Protein AF-A0AAF0M8X4-F1 (afdb_monomer)

Mean predicted aligned error: 7.59 Å

Secondary structure (DSSP, 8-state):
--HHHHHHHHHHTT----SHHHHHHHHHHHHHHHHHHHHHHHH----SSTTTHHHHHHHHHHHHHHHHHHHHHHHHHHHHHHHHHHHHHS-SSPPSEEEEB-SS-SSGGGSPPSSPP-EEEE-SSEEEEE-TT-SS-SEEEEGGGEEEEEEEEEEETTEEEEEEEEEEETTEEEEE-BBSSTT--SBPPHHHHHHHHHHHHHH--

Foldseek 3Di:
DDPLVVLQVCQQVQPDDDLVVVLVVLVVQLVVLVVQLVCCVVPPPQDPDPVSVCSNVVSVVSNVCSPVQSVQLQVQLLFLVLQVVLVVVVDPDRFRGKFFFFQDDPDPVQHHDPVRFGIWTQAAQGIFTTGSPDSGGPDGQGLVQFPDKDFDWDDDPNDIFGQFIWTQGPVGIHTTFTASHRSHPHTDGRVSRVVVSVVRVVRHD

Solvent-accessible surface area (backbone atoms only — not comparable to full-atom values): 11092 Å² total; per-residue (Å²): 131,68,62,67,60,59,51,52,46,38,29,34,71,62,54,65,67,80,60,62,71,57,47,52,53,29,52,54,52,28,52,52,26,50,50,50,54,52,49,40,74,76,72,51,83,75,60,95,53,86,75,46,57,59,69,58,49,51,36,51,51,48,34,52,48,35,54,51,51,50,54,49,25,51,55,41,29,56,39,39,54,39,16,50,47,23,56,60,72,71,40,95,69,80,55,63,30,41,46,28,32,50,35,65,45,101,44,80,92,38,36,50,62,86,68,51,31,40,32,32,37,32,42,90,66,26,39,35,24,19,12,58,88,40,66,56,68,74,38,78,46,45,53,90,44,48,80,43,82,47,68,31,68,45,79,54,96,90,40,82,40,52,63,30,38,29,34,40,32,84,92,47,78,46,60,43,31,44,28,66,41,48,34,46,80,48,64,39,54,49,78,56,46,54,52,50,51,53,52,55,60,70,52,51,129

Nearest PDB structures (foldseek):
  2ic6-assembly1_A  TM=6.561E-01  e=9.046E+00  Orthohantavirus sinnombreense
  8q0e-assembly1_B  TM=2.303E-01  e=1.143E+00  Trypanosoma brucei brucei

Radius of gyration: 20.61 Å; Cα contacts (8 Å, |Δi|>4): 336; chains: 1; bounding box: 49×39×56 Å

Sequence (205 aa):
MDDSGAWVRRLRDGIVPPLWPFVLGSVGLLAVAVGVLVFEAAYVQVPSSGRGAGIVLLPLLGAVCCVIVPIGAWRDSRRDRRALANARAARDERPSFHLPVSARGISAPQDLSDPRTALFTVDRRGLFGWSPRSTDPVVTIPWDRIERIDLATKDDRGRRTAYGIWLTTTDGPVVLQPRSALGRPFEVGPAKLDVLRSVLRSSRP

pLDDT: mean 84.78, std 10.25, range [42.56, 95.44]

Structure (mmCIF, N/CA/C/O backbone):
data_AF-A0AAF0M8X4-F1
#
_entry.id   AF-A0AAF0M8X4-F1
#
loop_
_atom_site.group_PDB
_atom_site.id
_atom_site.type_symbol
_atom_site.label_atom_id
_atom_site.label_alt_id
_atom_site.label_comp_id
_atom_site.label_asym_id
_atom_site.label_entity_id
_atom_site.label_seq_id
_atom_site.pdbx_PDB_ins_code
_atom_site.Cartn_x
_atom_site.Cartn_y
_atom_site.Cartn_z
_atom_site.occupancy
_atom_site.B_iso_or_equiv
_atom_site.auth_seq_id
_atom_site.auth_comp_id
_atom_site.auth_asym_id
_atom_site.auth_atom_id
_atom_site.pdbx_PDB_model_num
ATOM 1 N N . MET A 1 1 ? -17.414 -5.026 -16.624 1.00 42.56 1 MET A N 1
ATOM 2 C CA . MET A 1 1 ? -17.066 -5.985 -15.552 1.00 42.56 1 MET A CA 1
ATOM 3 C C . MET A 1 1 ? -16.127 -5.249 -14.601 1.00 42.56 1 MET A C 1
ATOM 5 O O . MET A 1 1 ? -15.019 -4.935 -15.012 1.00 42.56 1 MET A O 1
ATOM 9 N N . ASP A 1 2 ? -16.605 -4.838 -13.422 1.00 58.31 2 ASP A N 1
ATOM 10 C CA . ASP A 1 2 ? -15.948 -3.824 -12.574 1.00 58.31 2 ASP A CA 1
ATOM 11 C C . ASP A 1 2 ? -14.581 -4.271 -12.028 1.00 58.31 2 ASP A C 1
ATOM 13 O O . ASP A 1 2 ? -14.496 -4.974 -11.016 1.00 58.31 2 ASP A O 1
ATOM 17 N N . ASP A 1 3 ? -13.499 -3.810 -12.666 1.00 71.81 3 ASP A N 1
ATOM 18 C CA . ASP A 1 3 ? -12.109 -4.011 -12.217 1.00 71.81 3 ASP A CA 1
ATOM 19 C C . ASP A 1 3 ? -11.920 -3.581 -10.749 1.00 71.81 3 ASP A C 1
ATOM 21 O O . ASP A 1 3 ? -11.274 -4.268 -9.952 1.00 71.81 3 ASP A O 1
ATOM 25 N N . SER A 1 4 ? -12.597 -2.503 -10.343 1.00 76.31 4 SER A N 1
ATOM 26 C CA . SER A 1 4 ? -12.621 -2.022 -8.959 1.00 76.31 4 SER A CA 1
ATOM 27 C C . SER A 1 4 ? -13.145 -3.072 -7.974 1.00 76.31 4 SER A C 1
ATOM 29 O O . SER A 1 4 ? -12.559 -3.250 -6.908 1.00 76.31 4 SER A O 1
ATOM 31 N N . GLY A 1 5 ? -14.189 -3.829 -8.324 1.00 84.19 5 GLY A N 1
ATOM 32 C CA . GLY A 1 5 ? -14.767 -4.853 -7.4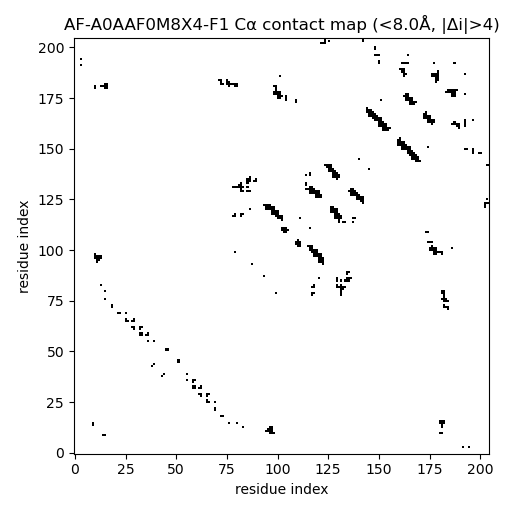47 1.00 84.19 5 GLY A CA 1
ATOM 33 C C . GLY A 1 5 ? -13.880 -6.094 -7.295 1.00 84.19 5 GLY A C 1
ATOM 34 O O . GLY A 1 5 ? -13.798 -6.687 -6.217 1.00 84.19 5 GLY A O 1
ATOM 35 N N . ALA A 1 6 ? -13.182 -6.502 -8.358 1.00 86.69 6 ALA A N 1
ATOM 36 C CA . ALA A 1 6 ? -12.186 -7.577 -8.283 1.00 86.69 6 ALA A CA 1
ATOM 37 C C . ALA A 1 6 ? -10.946 -7.146 -7.481 1.00 86.69 6 ALA A C 1
ATOM 39 O O . ALA A 1 6 ? -10.389 -7.917 -6.699 1.00 86.69 6 ALA A O 1
ATOM 40 N N . TRP A 1 7 ? -10.522 -5.894 -7.641 1.00 88.94 7 TRP A N 1
ATOM 41 C CA . TRP A 1 7 ? -9.426 -5.313 -6.879 1.00 88.94 7 TRP A CA 1
ATOM 42 C C . TRP A 1 7 ? -9.727 -5.209 -5.375 1.00 88.94 7 TRP A C 1
ATOM 44 O O . TRP A 1 7 ? -8.934 -5.705 -4.576 1.00 88.94 7 TRP A O 1
ATOM 54 N N . VAL A 1 8 ? -10.883 -4.659 -4.989 1.00 90.44 8 VAL A N 1
ATOM 55 C CA . VAL A 1 8 ? -11.304 -4.558 -3.578 1.00 90.44 8 VAL A CA 1
ATOM 56 C C . VAL A 1 8 ? -11.420 -5.939 -2.932 1.00 90.44 8 VAL A C 1
ATOM 58 O O . VAL A 1 8 ? -10.971 -6.110 -1.802 1.00 90.44 8 VAL A O 1
ATOM 61 N N . ARG A 1 9 ? -11.953 -6.944 -3.643 1.00 90.75 9 ARG A N 1
ATOM 62 C CA . ARG A 1 9 ? -12.005 -8.330 -3.139 1.00 90.75 9 ARG A CA 1
ATOM 63 C C . ARG A 1 9 ? -10.625 -8.884 -2.804 1.00 90.75 9 ARG A C 1
ATOM 65 O O . ARG A 1 9 ? -1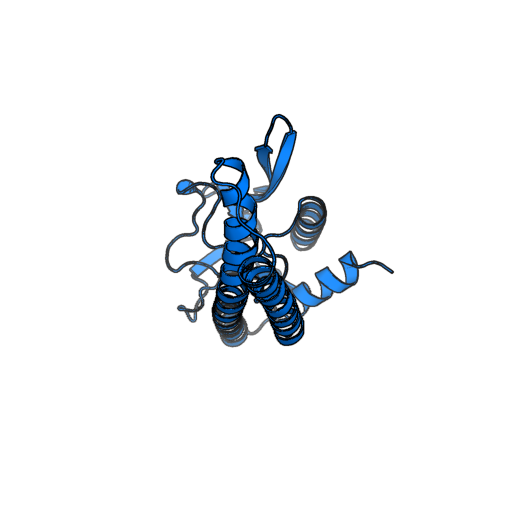0.439 -9.389 -1.710 1.00 90.75 9 ARG A O 1
ATOM 72 N N . ARG A 1 10 ? -9.625 -8.687 -3.668 1.00 90.75 10 ARG A N 1
ATOM 73 C CA . ARG A 1 10 ? -8.248 -9.128 -3.370 1.00 90.75 10 ARG A CA 1
ATOM 74 C C . ARG A 1 10 ? -7.681 -8.504 -2.094 1.00 90.75 10 ARG A C 1
ATOM 76 O O . ARG A 1 10 ? -6.937 -9.172 -1.380 1.00 90.75 10 ARG A O 1
ATOM 83 N N . LEU A 1 11 ? -8.019 -7.243 -1.815 1.00 91.94 11 LEU A N 1
ATOM 84 C CA . LEU A 1 11 ? -7.624 -6.564 -0.578 1.00 91.94 11 LEU A CA 1
ATOM 85 C C . LEU A 1 11 ? -8.422 -7.064 0.636 1.00 91.94 11 LEU A C 1
ATOM 87 O O . LEU A 1 11 ? -7.845 -7.241 1.704 1.00 91.94 11 LEU A O 1
ATOM 91 N N . ARG A 1 12 ? -9.715 -7.368 0.481 1.00 91.31 12 ARG A N 1
ATOM 92 C CA . ARG A 1 12 ? -10.506 -8.050 1.523 1.00 91.31 12 ARG A CA 1
ATOM 93 C C . ARG A 1 12 ? -9.886 -9.394 1.890 1.00 91.31 12 ARG A C 1
ATOM 95 O O 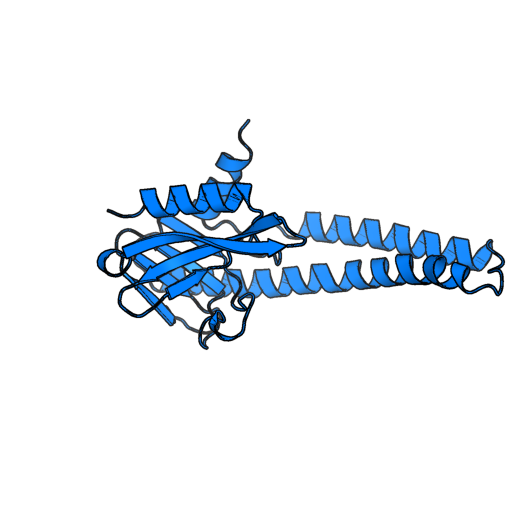. ARG A 1 12 ? -9.563 -9.622 3.049 1.00 91.31 12 ARG A O 1
ATOM 102 N N . ASP A 1 13 ? -9.586 -10.206 0.885 1.00 90.38 13 ASP A N 1
ATOM 103 C CA . ASP A 1 13 ? -9.077 -11.569 1.052 1.00 90.38 13 ASP A CA 1
ATOM 104 C C . ASP A 1 13 ? -7.586 -11.621 1.453 1.00 90.38 13 ASP A C 1
ATOM 106 O O . ASP A 1 13 ? -7.051 -12.683 1.779 1.00 90.38 13 ASP A O 1
ATOM 110 N N . GLY A 1 14 ? -6.880 -10.484 1.421 1.00 88.31 14 GLY A N 1
ATOM 111 C CA . GLY A 1 14 ? -5.455 -10.410 1.753 1.00 88.31 14 GLY A CA 1
ATOM 112 C C . GLY A 1 14 ? -4.576 -11.207 0.782 1.00 88.31 14 GLY A C 1
ATOM 113 O O . GLY A 1 14 ? -3.591 -11.829 1.187 1.00 88.31 14 GLY A O 1
ATOM 114 N N . ILE A 1 15 ? -4.941 -11.235 -0.503 1.00 89.25 15 ILE A N 1
ATOM 115 C CA . ILE A 1 15 ? -4.225 -12.004 -1.527 1.00 89.25 15 ILE A CA 1
ATOM 116 C C . ILE A 1 15 ? -3.022 -11.201 -2.026 1.00 89.25 15 ILE A C 1
ATOM 118 O O . ILE A 1 15 ? -3.159 -10.078 -2.513 1.00 89.25 15 ILE A O 1
ATOM 122 N N . VAL A 1 16 ? -1.836 -11.812 -1.971 1.00 88.12 16 VAL A N 1
ATOM 123 C CA . VAL A 1 16 ? -0.615 -11.278 -2.592 1.00 88.12 16 VAL A CA 1
ATOM 124 C C . VAL A 1 16 ? -0.566 -11.754 -4.048 1.00 88.12 16 VAL A C 1
ATOM 126 O O . VAL A 1 16 ? -0.387 -12.954 -4.270 1.00 88.12 16 VAL A O 1
ATOM 129 N N . PRO A 1 17 ? -0.710 -10.872 -5.056 1.00 84.81 17 PRO A N 1
ATOM 130 C CA . PRO A 1 17 ? -0.662 -11.283 -6.453 1.00 84.81 17 PRO A CA 1
ATOM 131 C C . PRO A 1 17 ? 0.698 -11.900 -6.810 1.00 84.81 17 PRO A C 1
ATOM 133 O O . PRO A 1 17 ? 1.726 -11.489 -6.258 1.00 84.81 17 PRO A O 1
ATOM 136 N N . PRO A 1 18 ? 0.744 -12.840 -7.767 1.00 84.94 18 PRO A N 1
ATOM 137 C CA . PRO A 1 18 ? 2.009 -13.380 -8.237 1.00 84.94 18 PRO A CA 1
ATOM 138 C C . PRO A 1 18 ? 2.877 -12.276 -8.860 1.00 84.94 18 PRO A C 1
ATOM 140 O O . PRO A 1 18 ? 2.398 -11.413 -9.603 1.00 84.94 18 PRO A O 1
ATOM 143 N N . LEU A 1 19 ? 4.177 -12.314 -8.559 1.00 82.38 19 LEU A N 1
ATOM 144 C CA . LEU A 1 19 ? 5.154 -11.370 -9.108 1.00 82.38 19 LEU A CA 1
ATOM 145 C C . LEU A 1 19 ? 5.628 -11.758 -10.513 1.00 82.38 19 LEU A C 1
ATOM 147 O O . LEU A 1 19 ? 6.058 -10.880 -11.253 1.00 82.38 19 LEU A O 1
ATOM 151 N N . TRP A 1 20 ? 5.527 -13.033 -10.902 1.00 80.25 20 TRP A N 1
ATOM 152 C CA . TRP A 1 20 ? 6.097 -13.534 -12.157 1.00 80.25 20 TRP A CA 1
ATOM 153 C C . TRP A 1 20 ? 5.623 -12.791 -13.422 1.00 80.25 20 TRP A C 1
ATOM 155 O O . TRP A 1 20 ? 6.493 -12.494 -14.236 1.00 80.25 20 TRP A O 1
ATOM 165 N N . PRO A 1 21 ? 4.344 -12.376 -13.596 1.00 84.06 21 PRO A N 1
ATOM 166 C CA . PRO A 1 21 ? 3.945 -11.668 -14.817 1.00 84.06 21 PRO A CA 1
ATOM 167 C C . PRO A 1 21 ? 4.630 -10.303 -14.922 1.00 84.06 21 PRO A C 1
ATOM 169 O O . PRO A 1 21 ? 4.983 -9.845 -16.002 1.00 84.06 21 PRO A O 1
ATOM 172 N N . PHE A 1 22 ? 4.853 -9.665 -13.770 1.00 81.06 22 PHE A N 1
ATOM 173 C CA . PHE A 1 22 ? 5.554 -8.392 -13.688 1.00 81.06 22 PHE A CA 1
ATOM 174 C C . PHE A 1 22 ? 7.041 -8.556 -14.005 1.00 81.06 22 PHE A C 1
ATOM 176 O O . PHE A 1 22 ? 7.582 -7.786 -14.787 1.00 81.06 22 PHE A O 1
ATOM 183 N N . VAL A 1 23 ? 7.675 -9.592 -13.448 1.00 83.19 23 VAL A N 1
ATOM 184 C CA . VAL A 1 23 ? 9.077 -9.920 -13.737 1.00 83.19 23 VAL A CA 1
ATOM 185 C C . VAL A 1 23 ? 9.266 -10.225 -15.224 1.00 83.19 23 VAL A C 1
ATOM 187 O O . VAL A 1 23 ? 10.175 -9.6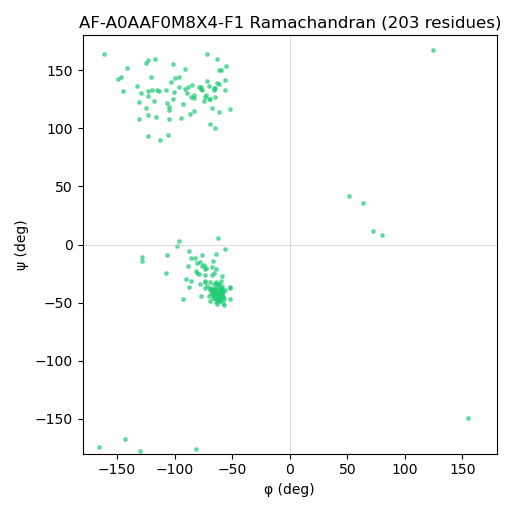71 -15.828 1.00 83.19 23 VAL A O 1
ATOM 190 N N . LEU A 1 24 ? 8.391 -11.032 -15.834 1.00 86.06 24 LEU A N 1
ATOM 191 C CA . LEU A 1 24 ? 8.459 -11.327 -17.269 1.00 86.06 24 LEU A CA 1
ATOM 192 C C . LEU A 1 24 ? 8.324 -10.069 -18.128 1.00 86.06 24 LEU A C 1
ATOM 194 O O . LEU A 1 24 ? 9.099 -9.891 -19.062 1.00 86.06 24 LEU A O 1
ATOM 198 N N . GLY A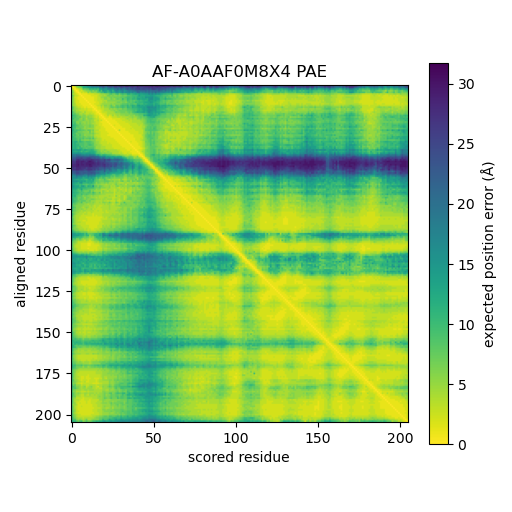 1 25 ? 7.385 -9.179 -17.792 1.00 84.88 25 GLY A N 1
ATOM 199 C CA . GLY A 1 25 ? 7.244 -7.895 -18.479 1.00 84.88 25 GLY A CA 1
ATOM 200 C C . GLY A 1 25 ? 8.516 -7.047 -18.391 1.00 84.88 25 GLY A C 1
ATOM 201 O O . GLY A 1 25 ? 8.964 -6.508 -19.399 1.00 84.88 25 GLY A O 1
ATOM 202 N N . SER A 1 26 ? 9.144 -6.979 -17.212 1.00 84.88 26 SER A N 1
ATOM 203 C CA . SER A 1 26 ? 10.418 -6.271 -17.031 1.00 84.88 26 SER A CA 1
ATOM 204 C C . SER A 1 26 ? 11.572 -6.914 -17.802 1.00 84.88 26 SER A C 1
ATOM 206 O O . SER A 1 26 ? 12.381 -6.192 -18.371 1.00 84.88 26 SER A O 1
ATOM 208 N N . VAL A 1 27 ? 11.640 -8.248 -17.871 1.00 86.69 27 VAL A N 1
ATOM 209 C CA . VAL A 1 27 ? 12.654 -8.965 -18.665 1.00 86.69 27 VAL A CA 1
ATOM 210 C C . VAL A 1 27 ? 12.467 -8.705 -20.160 1.00 86.69 27 VAL A C 1
ATOM 212 O O . VAL A 1 27 ? 13.440 -8.421 -20.853 1.00 86.69 27 VAL A O 1
ATOM 215 N N . GLY A 1 28 ? 11.228 -8.743 -20.658 1.00 87.88 28 GLY A N 1
ATOM 216 C CA . GLY A 1 28 ? 10.929 -8.420 -22.054 1.00 87.88 28 GLY A CA 1
ATOM 217 C C . GLY A 1 28 ? 11.308 -6.981 -22.406 1.00 87.88 28 GLY A C 1
ATOM 218 O O . GLY A 1 28 ? 11.972 -6.743 -23.412 1.00 87.88 28 GLY A O 1
ATOM 219 N N . LEU A 1 29 ? 10.958 -6.022 -21.543 1.00 87.75 29 LEU A N 1
ATOM 220 C CA . LEU A 1 29 ? 11.316 -4.616 -21.738 1.00 87.75 29 LEU A CA 1
ATOM 221 C C . LEU A 1 29 ? 12.835 -4.391 -21.680 1.00 87.75 29 LEU A C 1
ATOM 223 O O . LEU A 1 29 ? 13.368 -3.620 -22.475 1.00 87.75 29 LEU A O 1
ATOM 227 N N . LEU A 1 30 ? 13.539 -5.098 -20.792 1.00 88.12 30 LEU A N 1
ATOM 228 C CA . LEU A 1 30 ? 14.998 -5.078 -20.723 1.00 88.12 30 LEU A CA 1
ATOM 229 C C . LEU A 1 30 ? 15.626 -5.582 -22.026 1.00 88.12 30 LEU A C 1
ATOM 231 O O . LEU A 1 30 ? 16.541 -4.943 -22.538 1.00 88.12 30 LEU A O 1
ATOM 235 N N . ALA A 1 31 ? 15.126 -6.690 -22.580 1.00 87.88 31 ALA A N 1
ATOM 236 C CA . ALA A 1 31 ? 15.622 -7.233 -23.843 1.00 87.88 31 ALA A CA 1
ATOM 237 C C . ALA A 1 31 ? 15.455 -6.230 -24.997 1.00 87.88 31 ALA A C 1
ATOM 239 O O . ALA A 1 31 ? 16.383 -6.045 -25.781 1.00 87.88 31 ALA A O 1
ATOM 240 N N . VAL A 1 32 ? 14.316 -5.529 -25.056 1.00 86.81 32 VAL A N 1
ATOM 241 C CA . VAL A 1 32 ? 14.089 -4.451 -26.033 1.00 86.81 32 VAL A CA 1
ATOM 242 C C . VAL A 1 32 ? 15.074 -3.299 -25.821 1.00 86.81 32 VAL A C 1
ATOM 244 O O . VAL A 1 32 ? 15.711 -2.870 -26.776 1.00 86.81 32 VAL A O 1
ATOM 247 N N . ALA A 1 33 ? 15.249 -2.826 -24.583 1.00 84.69 33 ALA A N 1
ATOM 248 C CA . ALA A 1 33 ? 16.163 -1.724 -24.275 1.00 84.69 33 ALA A CA 1
ATOM 249 C C . ALA A 1 33 ? 17.623 -2.054 -24.636 1.00 84.69 33 ALA A C 1
ATOM 251 O O . ALA A 1 33 ? 18.319 -1.230 -25.224 1.00 84.69 33 ALA A O 1
ATOM 252 N N . VAL A 1 34 ? 18.074 -3.276 -24.337 1.00 85.38 34 VAL A N 1
ATOM 253 C CA . VAL A 1 34 ? 19.409 -3.760 -24.719 1.00 85.38 34 VAL A CA 1
ATOM 254 C C . VAL A 1 34 ? 19.527 -3.896 -26.237 1.00 85.38 34 VAL A C 1
ATOM 256 O O . VAL A 1 34 ? 20.536 -3.485 -26.798 1.00 85.38 34 VAL A O 1
ATOM 259 N N . GLY A 1 35 ? 18.500 -4.418 -26.914 1.00 85.50 35 GLY A N 1
ATOM 260 C CA . GLY A 1 35 ? 18.478 -4.514 -28.375 1.00 85.50 35 GLY A CA 1
ATOM 261 C C . GLY A 1 35 ? 18.619 -3.151 -29.056 1.00 85.50 35 GLY A C 1
ATOM 262 O O . GLY A 1 35 ? 19.404 -3.021 -29.992 1.00 85.50 35 GLY A O 1
ATOM 263 N N . VAL A 1 36 ? 17.930 -2.127 -28.540 1.00 84.44 36 VAL A N 1
ATOM 264 C CA . VAL A 1 36 ? 18.063 -0.737 -29.006 1.00 84.44 36 VAL A CA 1
ATOM 265 C C . VAL A 1 36 ? 19.488 -0.224 -28.797 1.00 84.44 36 VAL A C 1
ATOM 267 O O . VAL A 1 36 ? 20.085 0.272 -29.745 1.00 84.44 36 VAL A O 1
ATOM 270 N N . LEU A 1 37 ? 20.076 -0.419 -27.610 1.00 82.94 37 LEU A N 1
ATOM 271 C CA . LEU A 1 37 ? 21.460 -0.005 -27.328 1.00 82.94 37 LEU A CA 1
ATOM 272 C C . LEU A 1 37 ? 22.482 -0.669 -28.259 1.00 82.94 37 LEU A C 1
ATOM 274 O O . LEU A 1 37 ? 23.399 -0.010 -28.743 1.00 82.94 37 LEU A O 1
ATOM 278 N N . VAL A 1 38 ? 22.336 -1.973 -28.515 1.00 84.06 38 VAL A N 1
ATOM 279 C CA . VAL A 1 38 ? 23.229 -2.716 -29.418 1.00 84.06 38 VAL A CA 1
ATOM 280 C C . VAL A 1 38 ? 23.068 -2.227 -30.856 1.00 84.06 38 VAL A C 1
ATOM 282 O O . VAL A 1 38 ? 24.066 -2.024 -31.543 1.00 84.06 38 VAL A O 1
ATOM 285 N N . PHE A 1 39 ? 21.830 -2.008 -31.305 1.00 83.12 39 PHE A N 1
ATOM 286 C CA . PHE A 1 39 ? 21.553 -1.473 -32.635 1.00 83.12 39 PHE A CA 1
ATOM 287 C C . PHE A 1 39 ? 22.141 -0.068 -32.814 1.00 83.12 39 PHE A C 1
ATOM 289 O O . PHE A 1 39 ? 22.796 0.201 -33.818 1.00 83.12 39 PHE A O 1
ATOM 296 N N . GLU A 1 40 ? 21.970 0.810 -31.825 1.00 78.81 40 GLU A N 1
ATOM 297 C CA . GLU A 1 40 ? 22.563 2.147 -31.830 1.00 78.81 40 GLU A CA 1
ATOM 298 C C . GLU A 1 40 ? 24.090 2.086 -31.894 1.00 78.81 40 GLU A C 1
ATOM 300 O O . GLU A 1 40 ? 24.688 2.733 -32.749 1.00 78.81 40 GLU A O 1
ATOM 305 N N . ALA A 1 41 ? 24.722 1.257 -31.061 1.00 77.12 41 ALA A N 1
ATOM 306 C CA . ALA A 1 41 ? 26.175 1.105 -31.052 1.00 77.12 41 ALA A CA 1
ATOM 307 C C . ALA A 1 41 ? 26.734 0.555 -32.376 1.00 77.12 41 ALA A C 1
ATOM 309 O O . ALA A 1 41 ? 27.841 0.918 -32.772 1.00 77.12 41 ALA A O 1
ATOM 310 N N . ALA A 1 42 ? 25.988 -0.322 -33.052 1.00 81.38 42 ALA A N 1
ATOM 311 C CA . ALA A 1 42 ? 26.432 -0.973 -34.280 1.00 81.38 42 ALA A CA 1
ATOM 312 C C . ALA A 1 42 ? 26.157 -0.154 -35.553 1.00 81.38 42 ALA A C 1
ATOM 314 O O . ALA A 1 42 ? 26.919 -0.262 -36.513 1.00 81.38 42 ALA A O 1
ATOM 315 N N . TYR A 1 43 ? 25.084 0.645 -35.584 1.00 76.50 43 TYR A N 1
ATOM 316 C CA . TYR A 1 43 ? 24.579 1.244 -36.828 1.00 76.50 43 TYR A CA 1
ATOM 317 C C . TYR A 1 43 ? 24.372 2.761 -36.778 1.00 76.50 43 TYR A C 1
ATOM 319 O O . TYR A 1 43 ? 24.221 3.380 -37.833 1.00 76.50 43 TYR A O 1
ATOM 327 N N . VAL A 1 44 ? 24.375 3.390 -35.600 1.00 70.62 44 VAL A N 1
ATOM 328 C CA . VAL A 1 44 ? 24.140 4.833 -35.464 1.00 70.62 44 VAL A CA 1
ATOM 329 C C . VAL A 1 44 ? 25.465 5.540 -35.181 1.00 70.62 44 VAL A C 1
ATOM 331 O O . VAL A 1 44 ? 26.013 5.469 -34.084 1.00 70.62 44 VAL A O 1
ATOM 334 N N . GLN A 1 45 ? 25.985 6.276 -36.168 1.00 64.94 45 GLN A N 1
ATOM 335 C CA . GLN A 1 45 ? 27.091 7.207 -35.934 1.00 64.94 45 GLN A CA 1
ATOM 336 C C . GLN A 1 45 ? 26.573 8.379 -35.096 1.00 64.94 45 GLN A C 1
ATOM 338 O O . GLN A 1 45 ? 25.850 9.234 -35.602 1.00 64.94 45 GLN A O 1
ATOM 343 N N . VAL A 1 46 ? 26.898 8.392 -33.801 1.00 59.91 46 VAL A N 1
ATOM 344 C CA . VAL A 1 46 ? 26.436 9.419 -32.857 1.00 59.91 46 VAL A CA 1
ATOM 345 C C . VAL A 1 46 ? 26.964 10.792 -33.304 1.00 59.91 46 VAL A C 1
ATOM 347 O O . VAL A 1 46 ? 28.177 11.014 -33.256 1.00 59.91 46 VAL A O 1
ATOM 350 N N . PRO A 1 47 ? 26.107 11.743 -33.725 1.00 54.53 47 PRO A N 1
ATOM 351 C CA . PRO A 1 47 ? 26.562 13.089 -34.041 1.00 54.53 47 PRO A CA 1
ATOM 352 C C . PRO A 1 47 ? 27.057 13.750 -32.752 1.00 54.53 47 PRO A C 1
ATOM 354 O O . PRO A 1 47 ? 26.352 13.736 -31.743 1.00 54.53 47 PRO A O 1
ATOM 357 N N . SER A 1 48 ? 28.228 14.386 -32.782 1.00 57.44 48 SER A N 1
ATOM 358 C CA . SER A 1 48 ? 28.897 15.031 -31.634 1.00 57.44 48 SER A CA 1
ATOM 359 C C . SER A 1 48 ? 28.133 16.206 -30.989 1.00 57.44 48 SER A C 1
ATOM 361 O O . SER A 1 48 ? 28.636 16.863 -30.081 1.00 57.44 48 SER A O 1
ATOM 363 N N . SER A 1 49 ? 26.903 16.483 -31.424 1.00 54.25 49 SER A N 1
ATOM 364 C CA . SER A 1 49 ? 26.035 17.516 -30.858 1.00 54.25 49 SER A CA 1
ATOM 365 C C . SER A 1 49 ? 25.255 16.999 -29.641 1.00 54.25 49 SER A C 1
ATOM 367 O O . SER A 1 49 ? 24.683 15.910 -29.679 1.00 54.25 49 SER A O 1
ATOM 369 N N . GLY A 1 50 ? 25.155 17.805 -28.576 1.00 54.09 50 GLY A N 1
ATOM 370 C CA . GLY A 1 50 ? 24.562 17.447 -27.272 1.00 54.09 50 GLY A CA 1
ATOM 371 C C . GLY A 1 50 ? 23.111 16.926 -27.264 1.00 54.09 50 GLY A C 1
ATOM 372 O O . GLY A 1 50 ? 22.629 16.507 -26.216 1.00 54.09 50 GLY A O 1
ATOM 373 N N . ARG A 1 51 ? 22.416 16.887 -28.411 1.00 54.06 51 ARG A N 1
ATOM 374 C CA . ARG A 1 51 ? 21.124 16.195 -28.582 1.00 54.06 51 ARG A CA 1
ATOM 375 C C . ARG A 1 51 ? 21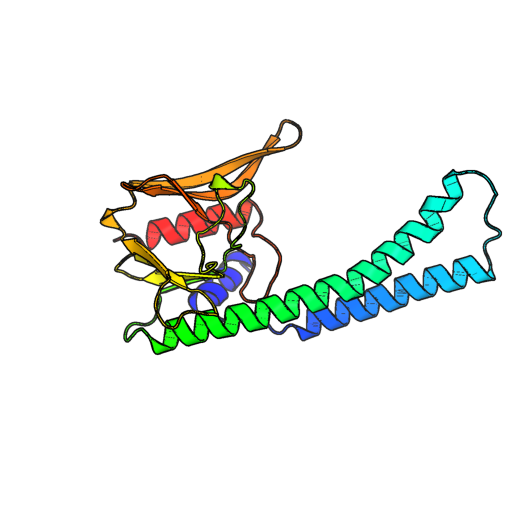.253 14.666 -28.697 1.00 54.06 51 ARG A C 1
ATOM 377 O O . ARG A 1 51 ? 20.270 13.978 -28.448 1.00 54.06 51 ARG A O 1
ATOM 384 N N . GLY A 1 52 ? 22.439 14.129 -29.006 1.00 53.84 52 GLY A N 1
ATOM 385 C CA . GLY A 1 52 ? 22.685 12.681 -29.102 1.00 53.84 52 GLY A CA 1
ATOM 386 C C . GLY A 1 52 ? 22.733 11.948 -27.754 1.00 53.84 52 GLY A C 1
ATOM 387 O O . GLY A 1 52 ? 22.472 10.751 -27.694 1.00 53.84 52 GLY A O 1
ATOM 388 N N . ALA A 1 53 ? 22.987 12.657 -26.647 1.00 55.91 53 ALA A N 1
ATOM 389 C CA . ALA A 1 53 ? 23.102 12.043 -25.320 1.00 55.91 53 ALA A CA 1
ATOM 390 C C . ALA A 1 53 ? 21.788 11.400 -24.833 1.00 55.91 53 ALA A C 1
ATOM 392 O O . ALA A 1 53 ? 21.814 10.378 -24.151 1.00 55.91 53 ALA A O 1
ATOM 393 N N . GLY A 1 54 ? 20.632 11.959 -25.212 1.00 59.59 54 GLY A N 1
ATOM 394 C CA . GLY A 1 54 ? 19.323 11.417 -24.832 1.00 59.59 54 GLY A CA 1
ATOM 395 C C . GLY A 1 54 ? 19.003 10.063 -25.473 1.00 59.59 54 GLY A C 1
ATOM 396 O O . GLY A 1 54 ? 18.264 9.282 -24.879 1.00 59.59 54 GLY A O 1
ATOM 397 N N . ILE A 1 55 ? 19.592 9.780 -26.640 1.00 66.06 55 ILE A N 1
ATOM 398 C CA . ILE A 1 55 ? 19.360 8.556 -27.419 1.00 66.06 55 ILE A CA 1
ATOM 399 C C . ILE A 1 55 ? 19.937 7.339 -26.685 1.00 66.06 55 ILE A C 1
ATOM 401 O O . ILE A 1 55 ? 19.237 6.354 -26.526 1.00 66.06 55 ILE A O 1
ATOM 405 N N . VAL A 1 56 ? 21.130 7.465 -26.091 1.00 68.75 56 VAL A N 1
ATOM 406 C CA . VAL A 1 56 ? 21.780 6.376 -25.334 1.00 68.75 56 VAL A CA 1
ATOM 407 C C . VAL A 1 56 ? 21.347 6.342 -23.861 1.00 68.75 56 VAL A C 1
ATOM 409 O O . VAL A 1 56 ? 21.188 5.272 -23.268 1.00 68.75 56 VAL A O 1
ATOM 412 N N . LEU A 1 57 ? 21.131 7.507 -23.233 1.00 75.00 57 LEU A N 1
ATOM 413 C CA . LEU A 1 57 ? 20.789 7.580 -21.806 1.00 75.00 57 LEU A CA 1
ATOM 414 C C . LEU A 1 57 ? 19.401 7.012 -21.496 1.00 75.00 57 LEU A C 1
ATOM 416 O O . LEU A 1 57 ? 19.228 6.375 -20.459 1.00 75.00 57 LEU A O 1
ATOM 420 N N . LEU A 1 58 ? 18.413 7.231 -22.368 1.00 78.44 58 LEU A N 1
ATOM 421 C CA . LEU A 1 58 ? 17.045 6.759 -22.156 1.00 78.44 58 LEU A CA 1
ATOM 422 C C . LEU A 1 58 ? 16.933 5.219 -22.105 1.00 78.44 58 LEU A C 1
ATOM 424 O O . LEU A 1 58 ? 16.374 4.714 -21.126 1.00 78.44 58 LEU A O 1
ATOM 428 N N . PRO A 1 59 ? 17.460 4.447 -23.076 1.00 77.25 59 PRO A N 1
ATOM 429 C CA . PRO A 1 59 ? 17.413 2.990 -23.022 1.00 77.25 59 PRO A CA 1
ATOM 430 C C . PRO A 1 59 ? 18.315 2.420 -21.920 1.00 77.25 59 PRO A C 1
ATOM 432 O O . PRO A 1 59 ? 17.929 1.439 -21.285 1.00 77.25 59 PRO A O 1
ATOM 435 N N . LEU A 1 60 ? 19.448 3.060 -21.600 1.00 80.62 60 LEU A N 1
ATOM 436 C CA . LEU A 1 60 ? 20.271 2.673 -20.449 1.00 80.62 60 LEU A CA 1
ATOM 437 C C . LEU A 1 60 ? 19.502 2.835 -19.127 1.00 80.62 60 LEU A C 1
ATOM 439 O O . LEU A 1 60 ? 19.460 1.916 -18.308 1.00 80.62 60 LEU A O 1
ATOM 443 N N . LEU A 1 61 ? 18.845 3.980 -18.929 1.00 81.75 61 LEU A N 1
ATOM 444 C CA . LEU A 1 61 ? 18.009 4.228 -17.755 1.00 81.75 61 LEU A CA 1
ATOM 445 C C . LEU A 1 61 ? 16.834 3.243 -17.702 1.00 81.75 61 LEU A C 1
ATOM 447 O O . LEU A 1 61 ? 16.550 2.682 -16.646 1.00 81.75 61 LEU A O 1
ATOM 451 N N . GLY A 1 62 ? 16.207 2.967 -18.848 1.00 81.50 62 GLY A N 1
ATOM 452 C CA . GLY A 1 62 ? 15.171 1.945 -18.986 1.00 81.50 62 GLY A CA 1
ATOM 453 C C . GLY A 1 62 ? 15.653 0.560 -18.549 1.00 81.50 62 GLY A C 1
ATOM 454 O O . GLY A 1 62 ? 14.986 -0.093 -17.745 1.00 81.50 62 GLY A O 1
ATOM 455 N N . ALA A 1 63 ? 16.836 0.139 -19.000 1.00 81.75 63 ALA A N 1
ATOM 456 C CA . ALA A 1 63 ? 17.444 -1.134 -18.623 1.00 81.75 63 ALA A CA 1
ATOM 457 C C . ALA A 1 63 ? 17.712 -1.215 -17.110 1.00 81.75 63 ALA A C 1
ATOM 459 O O . ALA A 1 63 ? 17.336 -2.193 -16.461 1.00 81.75 63 ALA A O 1
ATOM 460 N N . VAL A 1 64 ? 18.274 -0.156 -16.520 1.00 84.06 64 VAL A N 1
ATOM 461 C CA . VAL A 1 64 ? 18.494 -0.065 -15.068 1.00 84.06 64 VAL A CA 1
ATOM 462 C C . VAL A 1 64 ? 17.166 -0.150 -14.303 1.00 84.06 64 VAL A C 1
ATOM 464 O O . VAL A 1 64 ? 17.043 -0.928 -13.351 1.00 84.06 64 VAL A O 1
ATOM 467 N N . CYS A 1 65 ? 16.134 0.580 -14.737 1.00 82.69 65 CYS A N 1
ATOM 468 C CA . CYS A 1 65 ? 14.800 0.517 -14.140 1.00 82.69 65 CYS A CA 1
ATOM 469 C C . CYS A 1 65 ? 14.185 -0.891 -14.224 1.00 82.69 65 CYS A C 1
ATOM 471 O O . CYS A 1 65 ? 13.569 -1.341 -13.254 1.00 82.69 65 CYS A O 1
ATOM 473 N N . CYS A 1 66 ? 14.397 -1.620 -15.325 1.00 83.88 66 CYS A N 1
ATOM 474 C CA . CYS A 1 66 ? 13.904 -2.991 -15.492 1.00 83.88 66 CYS A CA 1
ATOM 475 C C . CYS A 1 66 ? 14.518 -3.986 -14.500 1.00 83.88 66 CYS A C 1
ATOM 477 O O . CYS A 1 66 ? 13.913 -5.021 -14.237 1.00 83.88 66 CYS A O 1
ATOM 479 N N . VAL A 1 67 ? 15.679 -3.681 -13.917 1.00 82.94 67 VAL A N 1
ATOM 480 C CA . VAL A 1 67 ? 16.307 -4.510 -12.877 1.00 82.94 67 VAL A CA 1
ATOM 481 C C . VAL A 1 67 ? 15.897 -4.044 -11.480 1.00 82.94 67 VAL A C 1
ATOM 483 O O . VAL A 1 67 ? 15.487 -4.850 -10.641 1.00 82.94 67 VAL A O 1
ATOM 486 N N . ILE A 1 68 ? 15.960 -2.736 -11.218 1.00 84.12 68 ILE A N 1
ATOM 487 C CA . ILE A 1 68 ? 15.709 -2.178 -9.882 1.00 84.12 68 ILE A CA 1
ATOM 488 C C . ILE A 1 68 ? 14.254 -2.390 -9.446 1.00 84.12 68 ILE A C 1
ATOM 490 O O . ILE A 1 68 ? 14.001 -2.761 -8.295 1.00 84.12 68 ILE A O 1
ATOM 494 N N . VAL A 1 69 ? 13.285 -2.176 -10.342 1.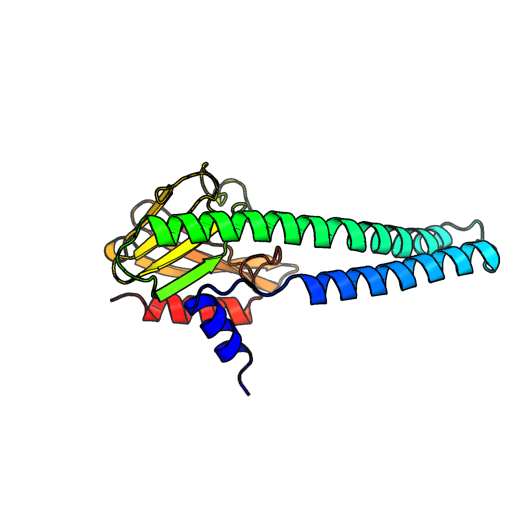00 82.50 69 VAL A N 1
ATOM 495 C CA . VAL A 1 69 ? 11.863 -2.207 -9.973 1.00 82.50 69 VAL A CA 1
ATOM 496 C C . VAL A 1 69 ? 11.397 -3.615 -9.558 1.00 82.50 69 VAL A C 1
ATOM 498 O O . VAL A 1 69 ? 10.763 -3.728 -8.503 1.00 82.50 69 VAL A O 1
ATOM 501 N N . PRO A 1 70 ? 11.724 -4.710 -10.278 1.00 82.12 70 PRO A N 1
ATOM 502 C CA . PRO A 1 70 ? 11.419 -6.068 -9.820 1.00 82.12 70 PRO A CA 1
ATOM 503 C C . PRO A 1 70 ? 12.054 -6.430 -8.480 1.00 82.12 70 PRO A C 1
ATOM 505 O O . PRO A 1 70 ? 11.396 -7.054 -7.646 1.00 82.12 70 PRO A O 1
ATOM 508 N N . ILE A 1 71 ? 13.300 -6.007 -8.238 1.00 83.75 71 ILE A N 1
ATOM 509 C CA . ILE A 1 71 ? 13.973 -6.229 -6.951 1.00 83.75 71 ILE A CA 1
ATOM 510 C C . ILE A 1 71 ? 13.206 -5.524 -5.827 1.00 83.75 71 ILE A C 1
ATOM 512 O O . ILE A 1 71 ? 12.956 -6.126 -4.779 1.00 83.75 71 ILE A O 1
ATOM 516 N N . GLY A 1 72 ? 12.786 -4.274 -6.046 1.00 80.38 72 GLY A N 1
ATOM 517 C CA . GLY A 1 72 ? 11.933 -3.533 -5.116 1.00 80.38 72 GLY A CA 1
ATOM 518 C C . GLY A 1 72 ? 10.625 -4.272 -4.821 1.00 80.38 72 GLY A C 1
ATOM 519 O O . GLY A 1 72 ? 10.335 -4.576 -3.664 1.00 80.38 72 GLY A O 1
ATOM 520 N N . ALA A 1 73 ? 9.897 -4.670 -5.868 1.00 82.25 73 ALA A N 1
ATOM 521 C CA . ALA A 1 73 ? 8.642 -5.413 -5.744 1.00 82.25 73 ALA A CA 1
ATOM 522 C C . ALA A 1 73 ? 8.810 -6.750 -4.996 1.00 82.25 73 ALA A C 1
ATOM 524 O O . ALA A 1 73 ? 7.964 -7.125 -4.183 1.00 82.25 73 ALA A O 1
ATOM 525 N N . TRP A 1 74 ? 9.918 -7.462 -5.216 1.00 86.12 74 TRP A N 1
ATOM 526 C CA . TRP A 1 74 ? 10.232 -8.688 -4.483 1.00 86.12 74 TRP A CA 1
ATOM 527 C C . TRP A 1 74 ? 10.473 -8.431 -2.991 1.00 86.12 74 TRP A C 1
ATOM 529 O O . TRP A 1 74 ? 9.915 -9.137 -2.142 1.00 86.12 74 TRP A O 1
ATOM 539 N N . ARG A 1 75 ? 11.258 -7.399 -2.648 1.00 85.56 75 ARG A N 1
ATOM 540 C CA . ARG A 1 75 ? 11.513 -7.018 -1.247 1.00 85.56 75 ARG A CA 1
ATOM 541 C C . ARG A 1 75 ? 10.221 -6.619 -0.540 1.00 85.56 75 ARG A C 1
ATOM 543 O O . ARG A 1 75 ? 9.994 -7.069 0.585 1.00 85.56 75 ARG A O 1
ATOM 550 N N . ASP A 1 76 ? 9.371 -5.837 -1.197 1.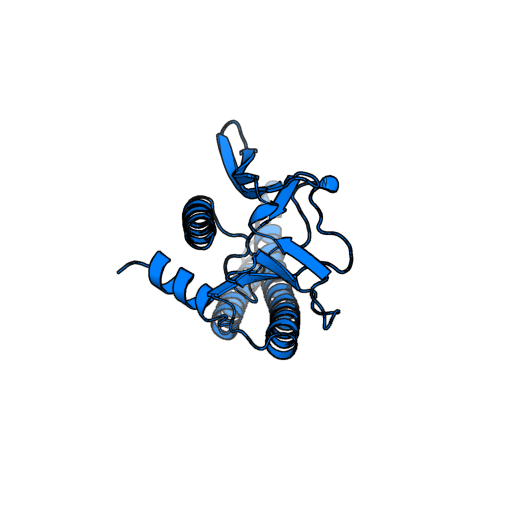00 84.62 76 ASP A N 1
ATOM 551 C CA . ASP A 1 76 ? 8.094 -5.396 -0.636 1.00 84.62 76 ASP A CA 1
ATOM 552 C C . ASP A 1 76 ? 7.103 -6.551 -0.505 1.00 84.62 76 ASP A C 1
ATOM 554 O O . ASP A 1 76 ? 6.459 -6.687 0.530 1.00 84.62 76 ASP A O 1
ATOM 558 N N . SER A 1 77 ? 7.063 -7.481 -1.463 1.00 86.69 77 SER A N 1
ATOM 559 C CA . SER A 1 77 ? 6.266 -8.706 -1.326 1.00 86.69 77 SER A CA 1
ATOM 560 C C . SER A 1 77 ? 6.700 -9.553 -0.134 1.00 86.69 77 SER A C 1
ATOM 562 O O . SER A 1 77 ? 5.854 -10.050 0.610 1.00 86.69 77 SER A O 1
ATOM 564 N N . ARG A 1 78 ? 8.009 -9.688 0.111 1.00 89.44 78 ARG A N 1
ATOM 565 C CA . ARG A 1 78 ? 8.508 -10.417 1.285 1.00 89.44 78 ARG A CA 1
ATOM 566 C C . ARG A 1 78 ? 8.127 -9.721 2.593 1.00 89.44 78 ARG A C 1
ATOM 568 O O . ARG A 1 78 ? 7.764 -10.404 3.548 1.00 89.44 78 ARG A O 1
ATOM 575 N N . ARG A 1 79 ? 8.213 -8.388 2.645 1.00 88.56 79 ARG A N 1
ATOM 576 C CA . ARG A 1 79 ? 7.790 -7.592 3.809 1.00 88.56 79 ARG A CA 1
ATOM 577 C C . ARG A 1 79 ? 6.294 -7.743 4.065 1.00 88.56 79 ARG A C 1
ATOM 579 O O . ARG A 1 79 ? 5.910 -8.071 5.180 1.00 88.56 79 ARG A O 1
ATOM 586 N N . ASP A 1 80 ? 5.475 -7.612 3.033 1.00 90.75 80 ASP A N 1
ATOM 587 C CA . ASP A 1 80 ? 4.019 -7.686 3.162 1.00 90.75 80 ASP A CA 1
ATOM 588 C C . ASP A 1 80 ? 3.550 -9.069 3.583 1.00 90.75 80 ASP A C 1
ATOM 590 O O . ASP A 1 80 ? 2.689 -9.184 4.446 1.00 90.75 80 ASP A O 1
ATOM 594 N N . ARG A 1 81 ? 4.159 -10.132 3.044 1.00 92.00 81 ARG A N 1
ATOM 595 C CA . ARG A 1 81 ? 3.867 -11.505 3.479 1.00 92.00 81 ARG A CA 1
ATOM 596 C C . ARG A 1 81 ? 4.184 -11.720 4.955 1.00 92.00 81 ARG A C 1
ATOM 598 O O . ARG A 1 81 ? 3.432 -12.419 5.619 1.00 92.00 81 ARG A O 1
ATOM 605 N N . ARG A 1 82 ? 5.265 -11.122 5.468 1.00 92.56 82 ARG A N 1
ATOM 606 C CA . ARG A 1 82 ? 5.607 -11.191 6.897 1.00 92.56 82 ARG A CA 1
ATOM 607 C C . ARG A 1 82 ? 4.617 -10.411 7.752 1.00 92.56 82 ARG A C 1
ATOM 609 O O . ARG A 1 82 ? 4.095 -10.971 8.700 1.00 92.56 82 ARG A O 1
ATOM 616 N N . ALA A 1 83 ? 4.312 -9.166 7.386 1.00 92.25 83 ALA A N 1
ATOM 617 C CA . ALA A 1 83 ? 3.326 -8.361 8.108 1.00 92.25 83 ALA A CA 1
ATOM 618 C C . ALA A 1 83 ? 1.941 -9.036 8.119 1.00 92.25 83 ALA A C 1
ATOM 620 O O . ALA A 1 83 ? 1.279 -9.074 9.148 1.00 92.25 83 ALA A O 1
ATOM 621 N N . LEU A 1 84 ? 1.538 -9.638 6.996 1.00 93.00 84 LEU A N 1
ATOM 622 C CA . LEU A 1 84 ? 0.302 -10.408 6.882 1.00 93.00 84 LEU A CA 1
ATOM 623 C C . LEU A 1 84 ? 0.331 -11.696 7.717 1.00 93.00 84 LEU A C 1
ATOM 625 O O . LEU A 1 84 ? -0.684 -12.058 8.302 1.00 93.00 84 LEU A O 1
ATOM 629 N N . ALA A 1 85 ? 1.468 -12.393 7.772 1.00 92.12 85 ALA A N 1
ATOM 630 C CA . ALA A 1 85 ? 1.631 -13.565 8.629 1.00 92.12 85 ALA A CA 1
ATOM 631 C C . ALA A 1 85 ? 1.509 -13.189 10.111 1.00 92.12 85 ALA A C 1
ATOM 633 O O . ALA A 1 85 ? 0.779 -13.859 10.833 1.00 92.12 85 ALA A O 1
ATOM 634 N N . ASN A 1 86 ? 2.134 -12.085 10.532 1.00 91.75 86 ASN A N 1
ATOM 635 C CA . ASN A 1 86 ? 2.025 -11.569 11.898 1.00 91.75 86 ASN A CA 1
ATOM 636 C C . ASN A 1 86 ? 0.570 -11.204 12.225 1.00 91.75 86 ASN A C 1
ATOM 638 O O . ASN A 1 86 ? 0.033 -11.665 13.226 1.00 91.75 86 ASN A O 1
ATOM 642 N N . ALA A 1 87 ? -0.105 -10.489 11.319 1.00 90.88 87 ALA A N 1
ATOM 643 C CA . ALA A 1 87 ? -1.510 -10.125 11.482 1.00 90.88 87 ALA A CA 1
ATOM 644 C C . ALA A 1 87 ? -2.439 -11.342 11.627 1.00 90.88 87 ALA A C 1
ATOM 646 O O . ALA A 1 87 ? -3.371 -11.317 12.423 1.00 90.88 87 ALA A O 1
ATOM 647 N N . ARG A 1 88 ? -2.181 -12.411 10.862 1.00 90.06 88 ARG A N 1
ATOM 648 C CA . ARG A 1 88 ? -2.948 -13.665 10.928 1.00 90.06 88 ARG A CA 1
ATOM 649 C C . ARG A 1 88 ? -2.639 -14.489 12.174 1.00 90.06 88 ARG A C 1
ATOM 651 O O . ARG A 1 88 ? -3.514 -15.208 12.630 1.00 90.0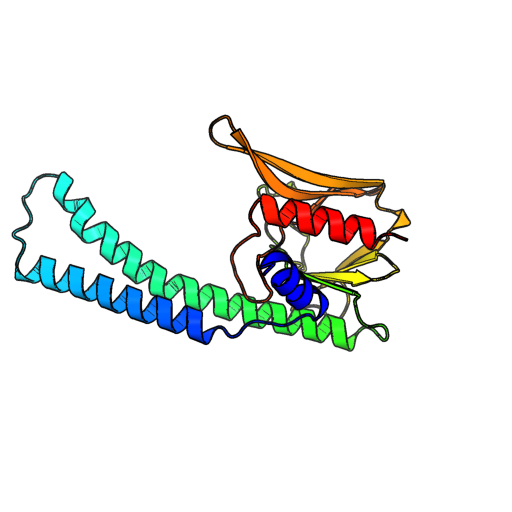6 88 ARG A O 1
ATOM 658 N N . ALA A 1 89 ? -1.409 -14.430 12.676 1.00 88.75 89 ALA A N 1
ATOM 659 C CA . ALA A 1 89 ? -0.987 -15.192 13.848 1.00 88.75 89 ALA A CA 1
ATOM 660 C C . ALA A 1 89 ? -1.471 -14.561 15.160 1.00 88.75 89 ALA A C 1
ATOM 662 O O . ALA A 1 89 ? -1.769 -15.278 16.106 1.00 88.75 89 ALA A O 1
ATOM 663 N N . ALA A 1 90 ? -1.545 -13.232 15.218 1.00 86.38 90 ALA A N 1
ATOM 664 C CA . ALA A 1 90 ? -1.863 -12.498 16.438 1.00 86.38 90 ALA A CA 1
ATOM 665 C C . ALA A 1 90 ? -3.370 -12.284 16.680 1.00 86.38 90 ALA A C 1
ATOM 667 O O . ALA A 1 90 ? -3.736 -11.712 17.705 1.00 86.38 90 ALA A O 1
ATOM 668 N N . ARG A 1 91 ? -4.254 -12.670 15.747 1.00 76.38 91 ARG A N 1
ATOM 669 C CA . ARG A 1 91 ? -5.699 -12.401 15.848 1.00 76.38 91 ARG A CA 1
ATOM 670 C C . ARG A 1 91 ? -6.553 -13.639 15.629 1.00 76.38 91 ARG A C 1
ATOM 672 O O . ARG A 1 91 ? -6.442 -14.298 14.600 1.00 76.38 91 ARG A O 1
ATOM 679 N N . ASP A 1 92 ? -7.488 -13.841 16.553 1.00 71.19 92 ASP A N 1
ATOM 680 C CA . ASP A 1 92 ? -8.527 -14.871 16.461 1.00 71.19 92 ASP A CA 1
ATOM 681 C C . ASP A 1 92 ? -9.616 -14.506 15.436 1.00 71.19 92 ASP A C 1
ATOM 683 O O . ASP A 1 92 ? -10.178 -15.372 14.764 1.00 71.19 92 ASP A O 1
ATOM 687 N N . GLU A 1 93 ? -9.897 -13.209 15.266 1.00 76.12 93 GLU A N 1
ATOM 688 C CA . GLU A 1 93 ? -10.860 -12.715 14.281 1.00 76.12 93 GLU A CA 1
ATOM 689 C C . GLU A 1 93 ? -10.195 -12.403 12.938 1.00 76.12 93 GLU A C 1
ATOM 691 O O . GLU A 1 93 ? -9.171 -11.718 12.855 1.00 76.12 93 GLU A O 1
ATOM 696 N N . ARG A 1 94 ? -10.823 -12.869 11.851 1.00 81.50 94 ARG A N 1
ATOM 697 C CA . ARG A 1 94 ? -10.362 -12.574 10.492 1.00 81.50 94 ARG A CA 1
ATOM 698 C C . ARG A 1 94 ? -10.596 -11.093 10.161 1.00 81.50 94 ARG A C 1
ATOM 700 O O . ARG A 1 94 ? -11.746 -10.653 10.210 1.00 81.50 94 ARG A O 1
ATOM 707 N N . PRO A 1 95 ? -9.556 -10.345 9.744 1.00 86.75 95 PRO A N 1
ATOM 708 C CA . PRO A 1 95 ? -9.718 -8.976 9.273 1.00 86.75 95 PRO A CA 1
ATOM 709 C C . PRO A 1 95 ? -10.709 -8.889 8.112 1.00 86.75 95 PRO A C 1
ATOM 711 O O . PRO A 1 95 ? -10.699 -9.737 7.219 1.00 86.75 95 PRO A O 1
ATOM 714 N N . SER A 1 96 ? -11.522 -7.834 8.084 1.00 89.19 96 SER A N 1
ATOM 715 C CA . SER A 1 96 ? -12.444 -7.578 6.974 1.00 89.19 96 SER A CA 1
ATOM 716 C C . SER A 1 96 ? -11.734 -6.960 5.767 1.00 89.19 96 SER A C 1
ATOM 718 O O . SER A 1 96 ? -12.197 -7.099 4.632 1.00 89.19 96 SER A O 1
ATOM 720 N N . PHE A 1 97 ? -10.608 -6.276 5.994 1.00 92.88 97 PHE A N 1
ATOM 721 C CA . PHE A 1 97 ? -9.846 -5.615 4.941 1.00 92.88 97 PHE A CA 1
ATOM 722 C C . PHE A 1 97 ? -8.346 -5.560 5.240 1.00 92.88 97 PHE A C 1
ATOM 724 O O . PHE A 1 97 ? -7.939 -5.314 6.375 1.00 92.88 97 PHE A O 1
ATOM 731 N N . HIS A 1 98 ? -7.526 -5.722 4.199 1.00 94.56 98 HIS A N 1
ATOM 732 C CA . HIS A 1 98 ? -6.071 -5.602 4.256 1.00 94.56 98 HIS A CA 1
ATOM 733 C C . HIS A 1 98 ? -5.630 -4.422 3.382 1.00 94.56 98 HIS A C 1
ATOM 735 O O . HIS A 1 98 ? -5.704 -4.474 2.154 1.00 94.56 98 HIS A O 1
ATOM 741 N N . LEU A 1 99 ? -5.169 -3.349 4.019 1.00 94.25 99 LEU A N 1
ATOM 742 C CA . LEU A 1 99 ? -4.744 -2.105 3.390 1.00 94.25 99 LEU A CA 1
ATOM 743 C C . LEU A 1 99 ? -3.209 -2.001 3.411 1.00 94.25 99 LEU A C 1
ATOM 745 O O . LEU A 1 99 ? -2.638 -1.557 4.409 1.00 94.25 99 LEU A O 1
ATOM 749 N N . PRO A 1 100 ? -2.501 -2.411 2.345 1.00 93.12 100 PRO A N 1
ATOM 750 C CA . PRO A 1 100 ? -1.062 -2.199 2.267 1.00 93.12 100 PRO A CA 1
ATOM 751 C C . PRO A 1 100 ? -0.783 -0.697 2.208 1.00 93.12 100 PRO A C 1
ATOM 753 O O . PRO A 1 100 ? -1.427 0.015 1.441 1.00 93.12 100 PRO A O 1
ATOM 756 N N . VAL A 1 101 ? 0.180 -0.215 2.986 1.00 91.81 101 VAL A N 1
ATOM 757 C CA . VAL A 1 101 ? 0.547 1.209 3.027 1.00 91.81 101 VAL A CA 1
ATOM 758 C C . VAL A 1 101 ? 2.032 1.399 2.754 1.00 91.81 101 VAL A C 1
ATOM 760 O O . VAL A 1 101 ? 2.828 0.469 2.912 1.00 91.81 101 VAL A O 1
ATOM 763 N N . SER A 1 102 ? 2.406 2.588 2.291 1.00 85.94 102 SER A N 1
ATOM 764 C CA . SER A 1 102 ? 3.787 3.060 2.353 1.00 85.94 102 SER A CA 1
ATOM 765 C C . SER A 1 102 ? 4.087 3.556 3.768 1.00 85.94 102 SER A C 1
ATOM 767 O O . SER A 1 102 ? 3.284 4.268 4.364 1.00 85.94 102 SER A O 1
ATOM 769 N N . ALA A 1 103 ? 5.252 3.187 4.303 1.00 74.44 103 ALA A N 1
ATOM 770 C CA . ALA A 1 103 ? 5.729 3.692 5.592 1.00 74.44 103 ALA A CA 1
ATOM 771 C C . ALA A 1 103 ? 6.318 5.109 5.502 1.00 74.44 103 ALA A C 1
ATOM 773 O O . ALA A 1 103 ? 6.577 5.729 6.530 1.00 74.44 103 ALA A O 1
ATOM 774 N N . ARG A 1 104 ? 6.621 5.573 4.285 1.00 72.81 104 ARG A N 1
ATOM 775 C CA . ARG A 1 104 ? 7.083 6.937 4.019 1.00 72.81 104 ARG A CA 1
ATOM 776 C C . ARG A 1 104 ? 5.909 7.734 3.490 1.00 72.81 104 ARG A C 1
ATOM 778 O O . ARG A 1 104 ? 5.304 7.284 2.520 1.00 72.81 104 ARG A O 1
ATOM 785 N N . GLY A 1 105 ? 5.619 8.859 4.130 1.00 65.06 105 GLY A N 1
ATOM 786 C CA . GLY A 1 105 ? 4.653 9.833 3.653 1.00 65.06 105 GLY A CA 1
ATOM 787 C C . GLY A 1 105 ? 5.261 10.754 2.592 1.00 65.06 105 GLY A C 1
ATOM 788 O O . GLY A 1 105 ? 6.421 10.616 2.204 1.00 65.06 105 GLY A O 1
ATOM 789 N N . ILE A 1 106 ? 4.490 11.746 2.128 1.00 59.78 106 ILE A N 1
ATOM 790 C CA . ILE A 1 106 ? 5.003 12.770 1.192 1.00 59.78 106 ILE A CA 1
ATOM 791 C C . ILE A 1 106 ? 5.907 13.780 1.914 1.00 59.78 106 ILE A C 1
ATOM 793 O O . ILE A 1 106 ? 6.693 14.488 1.288 1.00 59.78 106 ILE A O 1
ATOM 797 N N . SER A 1 107 ? 5.824 13.854 3.240 1.00 55.22 107 SER A N 1
ATOM 798 C CA . SER A 1 107 ? 6.670 14.702 4.077 1.00 55.22 107 SER A CA 1
ATOM 799 C C . SER A 1 107 ? 7.035 13.957 5.354 1.00 55.22 107 SER A C 1
ATOM 801 O O . SER A 1 107 ? 6.244 13.146 5.822 1.00 55.22 107 SER A O 1
ATOM 803 N N . ALA A 1 108 ? 8.192 14.268 5.944 1.00 63.94 108 ALA A N 1
ATOM 804 C CA . ALA A 1 108 ? 8.681 13.597 7.153 1.00 63.94 108 ALA A CA 1
ATOM 805 C C . ALA A 1 108 ? 7.667 13.544 8.322 1.00 63.94 108 ALA A C 1
ATOM 807 O O . ALA A 1 108 ? 7.597 12.506 8.971 1.00 63.94 108 ALA A O 1
ATOM 808 N N . PRO A 1 109 ? 6.819 14.568 8.574 1.00 67.75 109 PRO A N 1
ATOM 809 C CA . PRO A 1 109 ? 5.784 14.485 9.613 1.00 67.75 109 PRO A CA 1
ATOM 810 C C . PRO A 1 109 ? 4.665 13.471 9.327 1.00 67.75 109 PRO A C 1
ATOM 812 O O . PRO A 1 109 ? 3.875 13.163 10.210 1.00 67.75 109 PRO A O 1
ATOM 815 N N . GLN A 1 110 ? 4.559 12.993 8.087 1.00 68.31 110 GLN A N 1
ATOM 816 C CA . GLN A 1 110 ? 3.594 11.981 7.657 1.00 68.31 110 GLN A CA 1
ATOM 817 C C . GLN A 1 110 ? 4.211 10.578 7.619 1.00 68.31 110 GLN A C 1
ATOM 819 O O . GLN A 1 110 ? 3.523 9.625 7.254 1.00 68.31 110 GLN A O 1
ATOM 824 N N . ASP A 1 111 ? 5.504 10.442 7.931 1.00 75.69 111 ASP A N 1
ATOM 825 C CA . ASP A 1 111 ? 6.129 9.131 8.038 1.00 75.69 111 ASP A CA 1
ATOM 826 C C . ASP A 1 111 ? 5.517 8.380 9.219 1.00 75.69 111 ASP A C 1
ATOM 828 O O . ASP A 1 111 ? 5.357 8.913 10.318 1.00 75.69 111 ASP A O 1
ATOM 832 N N . LEU A 1 112 ? 5.193 7.110 8.990 1.00 74.69 112 LEU A N 1
ATOM 833 C CA . LEU A 1 112 ? 4.744 6.244 10.069 1.00 74.69 112 LEU A CA 1
ATOM 834 C C . LEU A 1 112 ? 5.936 5.951 10.984 1.00 74.69 112 LEU A C 1
ATOM 836 O O . LEU A 1 112 ? 7.043 5.671 10.507 1.00 74.69 112 LEU A O 1
ATOM 840 N N . SER A 1 113 ? 5.692 6.012 12.293 1.00 71.75 113 SER A N 1
ATOM 841 C CA . SER A 1 113 ? 6.692 5.776 13.332 1.00 71.75 113 SER A CA 1
ATOM 842 C C . SER A 1 113 ? 7.380 4.416 13.171 1.00 71.75 113 SER A C 1
ATOM 844 O O . SER A 1 113 ? 6.834 3.476 12.584 1.00 71.75 113 SER A O 1
ATOM 846 N N . ASP A 1 114 ? 8.616 4.311 13.670 1.00 74.19 114 ASP A N 1
ATOM 847 C CA . ASP A 1 114 ? 9.298 3.018 13.742 1.00 74.19 114 ASP A CA 1
ATOM 848 C C . ASP A 1 114 ? 8.721 2.215 14.929 1.00 74.19 114 ASP A C 1
ATOM 850 O O . ASP A 1 114 ? 8.565 2.796 16.003 1.00 74.19 114 ASP A O 1
ATOM 854 N N . PRO A 1 115 ? 8.382 0.917 14.779 1.00 80.75 115 PRO A N 1
ATOM 855 C CA . PRO A 1 115 ? 8.605 0.055 13.620 1.00 80.75 115 PRO A CA 1
ATOM 856 C C . PRO A 1 115 ? 7.750 0.425 12.400 1.00 80.75 115 PRO A C 1
ATOM 858 O O . PRO A 1 115 ? 6.525 0.405 12.466 1.00 80.75 115 PRO A O 1
ATOM 861 N N . ARG A 1 116 ? 8.389 0.652 11.243 1.00 84.06 116 ARG A N 1
ATOM 862 C CA . ARG A 1 116 ? 7.689 1.052 10.004 1.00 84.06 116 ARG A CA 1
ATOM 863 C C . ARG A 1 116 ? 6.521 0.117 9.661 1.00 84.06 116 ARG A C 1
ATOM 865 O O . ARG A 1 116 ? 6.732 -1.060 9.349 1.00 84.06 116 ARG A O 1
ATOM 872 N N . THR A 1 117 ? 5.308 0.663 9.661 1.00 89.00 117 THR A N 1
ATOM 873 C CA . THR A 1 117 ? 4.084 -0.067 9.303 1.00 89.00 117 THR A CA 1
ATOM 874 C C . THR A 1 117 ? 4.030 -0.324 7.798 1.00 89.00 117 THR A C 1
ATOM 876 O O . THR A 1 117 ? 4.193 0.592 6.996 1.00 89.00 117 THR A O 1
ATOM 879 N N . ALA A 1 118 ? 3.796 -1.576 7.404 1.00 91.38 118 ALA A N 1
ATOM 880 C CA . ALA A 1 118 ? 3.694 -1.987 5.998 1.00 91.38 118 ALA A CA 1
ATOM 881 C C . ALA A 1 118 ? 2.252 -2.308 5.569 1.00 91.38 118 ALA A C 1
ATOM 883 O O . ALA A 1 118 ? 1.918 -2.246 4.380 1.00 91.38 118 ALA A O 1
ATOM 884 N N . LEU A 1 119 ? 1.404 -2.665 6.535 1.00 93.62 119 LEU A N 1
ATOM 885 C CA . LEU A 1 119 ? 0.045 -3.145 6.324 1.00 93.62 119 LEU A CA 1
ATOM 886 C C . LEU A 1 119 ? -0.855 -2.645 7.449 1.00 93.62 119 LEU A C 1
ATOM 888 O O . LEU A 1 119 ? -0.519 -2.838 8.608 1.00 93.62 119 LEU A O 1
ATOM 892 N N . PHE A 1 120 ? -2.015 -2.092 7.119 1.00 94.56 120 PHE A N 1
ATOM 893 C CA . PHE A 1 120 ? -3.114 -1.946 8.064 1.00 94.56 120 PHE A CA 1
ATOM 894 C C . PHE A 1 120 ? -4.148 -3.045 7.841 1.00 94.56 120 PHE A C 1
ATOM 896 O O . PHE A 1 120 ? -4.586 -3.267 6.714 1.00 94.56 120 PHE A O 1
ATOM 903 N N . THR A 1 121 ? -4.566 -3.723 8.901 1.00 94.94 121 THR A N 1
ATOM 904 C CA . THR A 1 121 ? -5.784 -4.534 8.883 1.00 94.94 121 THR A CA 1
ATOM 905 C C . THR A 1 121 ? -6.937 -3.733 9.451 1.00 94.94 121 THR A C 1
ATOM 907 O O . THR A 1 121 ? -6.753 -2.968 10.395 1.00 94.94 121 THR A O 1
ATOM 910 N N . VAL A 1 122 ? -8.121 -3.929 8.889 1.00 94.38 122 VAL A N 1
ATOM 911 C CA . VAL A 1 122 ? -9.355 -3.288 9.340 1.00 94.38 122 VAL A CA 1
ATOM 912 C C . VAL A 1 122 ? -10.293 -4.366 9.855 1.00 94.38 122 VAL A C 1
ATOM 914 O O . VAL A 1 122 ? -10.480 -5.390 9.193 1.00 94.38 122 VAL A O 1
ATOM 917 N N . ASP A 1 123 ? -10.876 -4.138 11.023 1.00 91.69 123 ASP A N 1
ATOM 918 C CA . ASP A 1 123 ? -11.916 -4.985 11.602 1.00 91.69 123 ASP A CA 1
ATOM 919 C C . ASP A 1 123 ? -12.963 -4.126 12.338 1.00 91.69 123 ASP A C 1
ATOM 921 O O . ASP A 1 123 ? -13.016 -2.907 12.168 1.00 91.69 123 ASP A O 1
ATOM 925 N N . ARG A 1 124 ? -13.836 -4.756 13.133 1.00 90.69 124 ARG A N 1
ATOM 926 C CA . ARG A 1 124 ? -14.898 -4.062 13.882 1.00 90.69 124 ARG A CA 1
ATOM 927 C C . ARG A 1 124 ? -14.380 -3.153 14.999 1.00 90.69 124 ARG A C 1
ATOM 929 O O . ARG A 1 124 ? -15.124 -2.298 15.459 1.00 90.69 124 ARG A O 1
ATOM 936 N N . ARG A 1 125 ? -13.144 -3.343 15.460 1.00 91.69 125 ARG A N 1
ATOM 937 C CA . ARG A 1 125 ? -12.530 -2.575 16.552 1.00 91.69 125 ARG A CA 1
ATOM 938 C C . ARG A 1 125 ? -11.792 -1.347 16.027 1.00 91.69 125 ARG A C 1
ATOM 940 O O . ARG A 1 125 ? -11.712 -0.347 16.734 1.00 91.69 125 ARG A O 1
ATOM 947 N N . GLY A 1 126 ? -11.265 -1.406 14.806 1.00 93.50 126 GLY A N 1
ATOM 948 C CA . GLY A 1 126 ? -10.571 -0.277 14.193 1.00 93.50 126 GLY A CA 1
ATOM 949 C C . GLY A 1 126 ? -9.554 -0.693 13.141 1.00 93.50 126 GLY A C 1
ATOM 950 O O . GLY A 1 126 ? -9.709 -1.702 12.448 1.00 93.50 126 GLY A O 1
ATOM 951 N N . LEU A 1 127 ? -8.501 0.114 13.029 1.00 94.75 127 LEU A N 1
ATOM 952 C CA . LEU A 1 127 ? -7.365 -0.107 12.145 1.00 94.75 127 LEU A CA 1
ATOM 953 C C . LEU A 1 127 ? -6.141 -0.518 12.966 1.00 94.75 127 LEU A C 1
ATOM 955 O O . LEU A 1 127 ? -5.787 0.137 13.943 1.00 94.75 127 LEU A O 1
ATOM 959 N N . PHE A 1 128 ? -5.447 -1.563 12.525 1.00 94.19 128 PHE A N 1
ATOM 960 C CA . PHE A 1 128 ? -4.251 -2.083 13.189 1.00 94.19 128 PHE A CA 1
ATOM 961 C C . PHE A 1 128 ? -3.090 -2.124 12.204 1.00 94.19 128 PHE A C 1
ATOM 963 O O . PHE A 1 128 ? -3.164 -2.804 11.183 1.00 94.19 128 PHE A O 1
ATOM 970 N N . GLY A 1 129 ? -2.040 -1.364 12.491 1.00 93.12 129 GLY A N 1
ATOM 971 C CA . GLY A 1 129 ? -0.819 -1.274 11.706 1.00 93.12 129 GLY A CA 1
ATOM 972 C C . GLY A 1 129 ? 0.165 -2.372 12.084 1.00 93.12 129 GLY A C 1
ATOM 973 O O . GLY A 1 129 ? 0.535 -2.524 13.244 1.00 93.12 129 GLY A O 1
ATOM 974 N N . TRP A 1 130 ? 0.623 -3.114 11.087 1.00 94.12 130 TRP A N 1
ATOM 975 C CA . TRP A 1 130 ? 1.542 -4.233 11.219 1.00 94.12 130 TRP A CA 1
ATOM 976 C C . TRP A 1 130 ? 2.878 -3.911 10.572 1.00 94.12 130 TRP A C 1
ATOM 978 O O . TRP A 1 130 ? 2.965 -3.477 9.415 1.00 94.12 130 TRP A O 1
ATOM 988 N N . SER A 1 131 ? 3.938 -4.194 11.319 1.00 93.06 131 SER A N 1
ATOM 989 C CA . SER A 1 131 ? 5.306 -4.162 10.825 1.00 93.06 131 SER A CA 1
ATOM 990 C C . SER A 1 131 ? 5.772 -5.581 10.494 1.00 93.06 131 SER A C 1
ATOM 992 O O . SER A 1 131 ? 5.487 -6.513 11.244 1.00 93.06 131 SER A O 1
ATOM 994 N N . PRO A 1 132 ? 6.571 -5.782 9.431 1.00 90.81 132 PRO A N 1
ATOM 995 C CA . PRO A 1 132 ? 7.188 -7.081 9.154 1.00 90.81 132 PRO A CA 1
ATOM 996 C C . PRO A 1 132 ? 8.192 -7.529 10.229 1.00 90.81 132 PRO A C 1
ATOM 998 O O . PRO A 1 132 ? 8.721 -8.635 10.125 1.00 90.81 132 PRO A O 1
ATOM 1001 N N . ARG A 1 133 ? 8.527 -6.656 11.189 1.00 90.12 133 ARG A N 1
ATOM 1002 C CA . ARG A 1 133 ? 9.491 -6.901 12.270 1.00 90.12 133 ARG A CA 1
ATOM 1003 C C . ARG A 1 133 ? 8.842 -7.116 13.639 1.00 90.12 133 ARG A C 1
ATOM 1005 O O . ARG A 1 133 ? 9.559 -7.472 14.562 1.00 90.12 133 ARG A O 1
ATOM 1012 N N . SER A 1 134 ? 7.538 -6.884 13.763 1.00 90.00 134 SER A N 1
ATOM 1013 C CA . SER A 1 134 ? 6.804 -6.999 15.025 1.00 90.00 134 SER A CA 1
ATOM 1014 C C . SER A 1 134 ? 5.716 -8.052 14.895 1.00 90.00 134 SER A C 1
ATOM 1016 O O . SER A 1 134 ? 4.989 -8.056 13.899 1.00 90.00 134 SER A O 1
ATOM 1018 N N . THR A 1 135 ? 5.618 -8.937 15.882 1.00 89.94 135 THR A N 1
ATOM 1019 C CA . THR A 1 135 ? 4.528 -9.914 16.003 1.00 89.94 135 THR A CA 1
ATOM 1020 C C . THR A 1 135 ? 3.223 -9.261 16.434 1.00 89.94 135 THR A C 1
ATOM 1022 O O . THR A 1 135 ? 2.171 -9.758 16.056 1.00 89.94 135 THR A O 1
ATOM 1025 N N . ASP A 1 136 ? 3.299 -8.130 17.138 1.00 90.44 136 ASP A N 1
ATOM 1026 C CA . ASP A 1 136 ? 2.159 -7.343 17.610 1.00 90.44 136 ASP A CA 1
ATOM 1027 C C . ASP A 1 136 ? 1.905 -6.113 16.721 1.00 90.44 136 ASP A C 1
ATOM 1029 O O . ASP A 1 136 ? 2.840 -5.621 16.063 1.00 90.44 136 ASP A O 1
ATOM 1033 N N . PRO A 1 137 ? 0.662 -5.588 16.686 1.00 91.25 137 PRO A N 1
ATOM 1034 C CA . PRO A 1 137 ? 0.355 -4.370 15.951 1.00 91.25 137 PRO A CA 1
ATOM 1035 C C . PRO A 1 137 ? 1.099 -3.185 16.571 1.00 91.25 137 PRO A C 1
ATOM 1037 O O . PRO A 1 137 ? 1.001 -2.912 17.763 1.00 91.25 137 PRO A O 1
ATOM 1040 N N . VAL A 1 138 ? 1.836 -2.462 15.735 1.00 91.56 138 VAL A N 1
ATOM 1041 C CA . VAL A 1 138 ? 2.687 -1.335 16.147 1.00 91.56 138 VAL A CA 1
ATOM 1042 C C . VAL A 1 138 ? 1.926 -0.012 16.166 1.00 91.56 138 VAL A C 1
ATOM 1044 O O . VAL A 1 138 ? 2.355 0.944 16.800 1.00 91.56 138 VAL A O 1
ATOM 1047 N N . VAL A 1 139 ? 0.782 0.036 15.481 1.00 90.88 139 VAL A N 1
ATOM 1048 C CA . VAL A 1 139 ? -0.171 1.146 15.522 1.00 90.88 139 VAL A CA 1
ATOM 1049 C C . VAL A 1 139 ? -1.563 0.560 15.717 1.00 90.88 139 VAL A C 1
ATOM 1051 O O . VAL A 1 139 ? -1.926 -0.411 15.060 1.00 90.88 139 VAL A O 1
ATOM 1054 N N . THR A 1 140 ? -2.359 1.157 16.595 1.00 93.12 140 THR A N 1
ATOM 1055 C CA . THR A 1 140 ? -3.768 0.806 16.784 1.00 93.12 140 THR A CA 1
ATOM 1056 C C . THR A 1 140 ? -4.583 2.087 16.754 1.00 93.12 140 THR A C 1
ATOM 1058 O O . THR A 1 140 ? -4.325 2.985 17.546 1.00 93.12 140 THR A O 1
ATOM 1061 N N . ILE A 1 141 ? -5.550 2.172 15.843 1.00 93.81 141 ILE A N 1
ATOM 1062 C CA . ILE A 1 141 ? -6.455 3.314 15.694 1.00 93.81 141 ILE A CA 1
ATOM 1063 C C . ILE A 1 141 ? -7.890 2.793 15.825 1.00 93.81 141 ILE A C 1
ATOM 1065 O O . ILE A 1 141 ? -8.464 2.309 14.844 1.00 93.81 141 ILE A O 1
ATOM 1069 N N . PRO A 1 142 ? -8.459 2.832 17.037 1.00 94.88 142 PRO A N 1
ATOM 1070 C CA . PRO A 1 142 ? -9.848 2.467 17.281 1.00 94.88 142 PRO A CA 1
ATOM 1071 C C . PRO A 1 142 ? -10.839 3.336 16.485 1.00 94.88 142 PRO A C 1
ATOM 1073 O O . PRO A 1 142 ? -10.559 4.501 16.197 1.00 94.88 142 PRO A O 1
ATOM 1076 N N . TRP A 1 143 ? -12.009 2.796 16.126 1.00 95.44 143 TRP A N 1
ATOM 1077 C CA . TRP A 1 143 ? -13.005 3.550 15.342 1.00 95.44 143 TRP A CA 1
ATOM 1078 C C . TRP A 1 143 ? -13.578 4.773 16.066 1.00 95.44 143 TRP A C 1
ATOM 1080 O O . TRP A 1 143 ? -13.870 5.781 15.423 1.00 95.44 143 TRP A O 1
ATOM 1090 N N . ASP A 1 144 ? -13.733 4.695 17.385 1.00 95.38 144 ASP A N 1
ATOM 1091 C CA . ASP A 1 144 ? -14.192 5.789 18.251 1.00 95.38 144 ASP A CA 1
ATOM 1092 C C . ASP A 1 144 ? -13.196 6.955 18.297 1.00 95.38 144 ASP A C 1
ATOM 1094 O O . ASP A 1 144 ? -13.593 8.098 18.501 1.00 95.38 144 ASP A O 1
ATOM 1098 N N . ARG A 1 145 ? -11.915 6.688 18.022 1.00 95.00 145 ARG A N 1
ATOM 1099 C CA . ARG A 1 145 ? -10.855 7.701 17.938 1.00 95.00 145 ARG A CA 1
ATOM 1100 C C . ARG A 1 145 ? -10.794 8.412 16.593 1.00 95.00 145 ARG A C 1
ATOM 1102 O O . ARG A 1 145 ? -10.088 9.409 16.481 1.00 95.00 145 ARG A O 1
ATOM 1109 N N . ILE A 1 146 ? -11.502 7.923 15.571 1.00 95.12 146 ILE A N 1
ATOM 1110 C CA . ILE A 1 146 ? -11.511 8.520 14.232 1.00 95.12 146 ILE A CA 1
ATOM 1111 C C . ILE A 1 146 ? -12.704 9.463 14.111 1.00 95.12 146 ILE A C 1
ATOM 1113 O O . ILE A 1 146 ? -13.853 9.046 13.980 1.00 95.12 146 ILE A O 1
ATOM 1117 N N . GLU A 1 147 ? -12.437 10.759 14.071 1.00 94.94 147 GLU A N 1
ATOM 1118 C CA . GLU A 1 147 ? -13.469 11.774 13.870 1.00 94.94 147 GLU A CA 1
ATOM 1119 C C . GLU A 1 147 ? -13.878 11.841 12.398 1.00 94.94 147 GLU A C 1
ATOM 1121 O O . GLU A 1 147 ? -15.065 11.843 12.065 1.00 94.94 147 GLU A O 1
ATOM 1126 N N . ARG A 1 148 ? -12.893 11.828 11.490 1.00 94.25 148 ARG A N 1
ATOM 1127 C CA . ARG A 1 148 ? -13.124 12.032 10.055 1.00 94.25 148 ARG A CA 1
ATOM 1128 C C . ARG A 1 148 ? -12.161 11.223 9.188 1.00 94.25 148 ARG A C 1
ATOM 1130 O O . ARG A 1 148 ? -10.990 11.074 9.515 1.00 94.25 148 ARG A O 1
ATOM 1137 N N . ILE A 1 149 ? -12.668 10.734 8.053 1.00 95.31 149 ILE A N 1
ATOM 1138 C CA . ILE A 1 149 ? -11.904 9.998 7.031 1.00 95.31 149 ILE A CA 1
ATOM 1139 C C . ILE A 1 149 ? -12.049 10.731 5.702 1.00 95.31 149 ILE A C 1
ATOM 1141 O O . ILE A 1 149 ? -13.132 10.707 5.116 1.00 95.31 149 ILE A O 1
ATOM 1145 N N . ASP A 1 150 ? -10.981 11.334 5.196 1.00 94.88 150 ASP A N 1
ATOM 1146 C CA . ASP A 1 150 ? -10.954 12.081 3.936 1.00 94.88 150 ASP A CA 1
ATOM 1147 C C . ASP A 1 150 ? -9.801 11.669 3.026 1.00 94.88 150 ASP A C 1
ATOM 1149 O O . ASP A 1 150 ? -9.041 10.753 3.321 1.00 94.88 150 ASP A O 1
ATOM 1153 N N . LEU A 1 151 ? -9.692 12.340 1.881 1.00 93.69 151 LEU A N 1
ATOM 1154 C CA . LEU A 1 151 ? -8.536 12.233 1.009 1.00 93.69 151 LEU A CA 1
ATOM 1155 C C . LEU A 1 151 ? -7.483 13.267 1.402 1.00 93.69 151 LEU A C 1
ATOM 1157 O O . LEU A 1 151 ? -7.773 14.461 1.493 1.00 93.69 151 LEU A O 1
ATOM 1161 N N . ALA A 1 152 ? -6.246 12.810 1.559 1.00 91.25 152 ALA A N 1
ATOM 1162 C CA . ALA A 1 152 ? -5.093 13.688 1.624 1.00 91.25 152 ALA A CA 1
ATOM 1163 C C . ALA A 1 152 ? -4.798 14.204 0.210 1.00 91.25 152 ALA A C 1
ATOM 1165 O O . ALA A 1 152 ? -4.627 13.419 -0.727 1.00 91.25 152 ALA A O 1
ATOM 1166 N N . THR A 1 153 ? -4.765 15.525 0.046 1.00 91.44 153 THR A N 1
ATOM 1167 C CA . THR A 1 153 ? -4.573 16.178 -1.255 1.00 91.44 153 THR A CA 1
ATOM 1168 C C . THR A 1 153 ? -3.339 17.058 -1.256 1.00 91.44 153 THR A C 1
ATOM 1170 O O . THR A 1 153 ? -3.076 17.732 -0.264 1.00 91.44 153 THR A O 1
ATOM 1173 N N . LYS A 1 154 ? -2.641 17.110 -2.386 1.00 87.94 154 LYS A N 1
ATOM 1174 C CA . LYS A 1 154 ? -1.560 18.060 -2.660 1.00 87.94 154 LYS A CA 1
ATOM 1175 C C . LYS A 1 154 ? -1.876 18.854 -3.920 1.00 87.94 154 LYS A C 1
ATOM 1177 O O . LYS A 1 154 ? -2.678 18.398 -4.737 1.00 87.94 154 LYS A O 1
ATOM 1182 N N . ASP A 1 155 ? -1.251 20.012 -4.070 1.00 88.06 155 ASP A N 1
ATOM 1183 C CA . ASP A 1 155 ? -1.228 20.703 -5.354 1.00 88.06 155 ASP A CA 1
ATOM 1184 C C . ASP A 1 155 ? -0.105 20.114 -6.218 1.00 88.06 155 ASP A C 1
ATOM 1186 O O . ASP A 1 155 ? 1.024 19.948 -5.753 1.00 88.06 155 ASP A O 1
ATOM 1190 N N . ASP A 1 156 ? -0.434 19.733 -7.446 1.00 83.75 156 ASP A N 1
ATOM 1191 C CA . ASP A 1 156 ? 0.511 19.257 -8.448 1.00 83.75 156 ASP A CA 1
ATOM 1192 C C . ASP A 1 156 ? 0.244 20.002 -9.758 1.00 83.75 156 ASP A C 1
ATOM 1194 O O . ASP A 1 156 ? -0.785 19.799 -10.407 1.00 83.75 156 ASP A O 1
ATOM 1198 N N . ARG A 1 157 ? 1.159 20.911 -10.119 1.00 85.25 157 ARG A N 1
ATOM 1199 C CA . ARG A 1 157 ? 1.076 21.772 -11.315 1.00 85.25 157 ARG A CA 1
ATOM 1200 C C . ARG A 1 157 ? -0.255 22.537 -11.438 1.00 85.25 157 ARG A C 1
ATOM 1202 O O . ARG A 1 157 ? -0.817 22.626 -12.527 1.00 85.25 157 ARG A O 1
ATOM 1209 N N . GLY A 1 158 ? -0.761 23.080 -10.329 1.00 87.06 158 GLY A N 1
ATOM 1210 C CA . GLY A 1 158 ? -2.014 23.844 -10.286 1.00 87.06 158 GLY A CA 1
ATOM 1211 C C . GLY A 1 158 ? -3.271 22.971 -10.263 1.00 87.06 158 GLY A C 1
ATOM 1212 O O . GLY A 1 158 ? -4.384 23.483 -10.392 1.00 87.06 158 GLY A O 1
ATOM 1213 N N . ARG A 1 159 ? -3.120 21.647 -10.116 1.00 88.12 159 ARG A N 1
ATOM 1214 C CA . ARG A 1 159 ? -4.225 20.703 -9.970 1.00 88.12 159 ARG A CA 1
ATOM 1215 C C . ARG A 1 159 ? -4.151 19.995 -8.623 1.00 88.12 159 ARG A C 1
ATOM 1217 O O . ARG A 1 159 ? -3.209 19.265 -8.316 1.00 88.12 159 ARG A O 1
ATOM 1224 N N . ARG A 1 160 ? -5.235 20.109 -7.854 1.00 88.19 160 ARG A N 1
ATOM 1225 C CA . ARG A 1 160 ? -5.403 19.372 -6.600 1.00 88.19 160 ARG A CA 1
ATOM 1226 C C . ARG A 1 160 ? -5.539 17.873 -6.875 1.00 88.19 160 ARG A C 1
ATOM 1228 O O . ARG A 1 160 ? -6.505 17.437 -7.500 1.00 88.19 160 ARG A O 1
ATOM 1235 N N . THR A 1 161 ? -4.589 17.090 -6.372 1.00 89.81 161 THR A N 1
ATOM 1236 C CA . THR A 1 161 ? -4.508 15.640 -6.587 1.00 89.81 161 THR A CA 1
ATOM 1237 C C . THR A 1 161 ? -4.488 14.901 -5.253 1.00 89.81 161 THR A C 1
ATOM 1239 O O . THR A 1 161 ? -3.742 15.258 -4.339 1.00 89.81 161 THR A O 1
ATOM 1242 N N . ALA A 1 162 ? -5.323 13.867 -5.128 1.00 91.38 162 ALA A N 1
ATOM 1243 C CA . ALA A 1 162 ? -5.340 12.993 -3.960 1.00 91.38 162 ALA A CA 1
ATOM 1244 C C . ALA A 1 162 ? -4.163 12.009 -3.997 1.00 91.38 162 ALA A C 1
ATOM 1246 O O . ALA A 1 162 ? -3.897 11.410 -5.038 1.00 91.38 162 ALA A O 1
ATOM 1247 N N . TYR A 1 163 ? -3.487 11.833 -2.864 1.00 89.94 163 TYR A N 1
ATOM 1248 C CA . TYR A 1 163 ? -2.331 10.936 -2.733 1.00 89.94 163 TYR A CA 1
ATOM 1249 C C . TYR A 1 163 ? -2.449 9.942 -1.570 1.00 89.94 163 TYR A C 1
ATOM 1251 O O . TYR A 1 163 ? -1.650 9.020 -1.456 1.00 89.94 163 TYR A O 1
ATOM 1259 N N . GLY A 1 164 ? -3.432 10.114 -0.686 1.00 92.44 164 GLY A N 1
ATOM 1260 C CA . GLY A 1 164 ? -3.605 9.244 0.469 1.00 92.44 164 GLY A CA 1
ATOM 1261 C C . GLY A 1 164 ? -4.963 9.410 1.131 1.00 92.44 164 GLY A C 1
ATOM 1262 O O . GLY A 1 164 ? -5.827 10.142 0.648 1.00 92.44 164 GLY A O 1
ATOM 1263 N N . ILE A 1 165 ? -5.134 8.728 2.256 1.00 93.88 165 ILE A N 1
ATOM 1264 C CA . ILE A 1 165 ? -6.304 8.810 3.126 1.00 93.88 165 ILE A CA 1
ATOM 1265 C C . ILE A 1 165 ? -5.889 9.582 4.373 1.00 93.88 165 ILE A C 1
ATOM 1267 O O . ILE A 1 165 ? -4.953 9.192 5.066 1.00 93.88 165 ILE A O 1
ATOM 1271 N N . TRP A 1 166 ? -6.580 10.681 4.637 1.00 93.75 166 TRP A N 1
ATOM 1272 C CA . TRP A 1 166 ? -6.403 11.495 5.828 1.00 93.75 166 TRP A CA 1
ATOM 1273 C C . TRP A 1 166 ? -7.378 11.032 6.905 1.00 93.75 166 TRP A C 1
ATOM 1275 O O . TRP A 1 166 ? -8.593 11.064 6.702 1.00 93.75 166 TRP A O 1
ATOM 1285 N N . LEU A 1 167 ? -6.849 10.614 8.047 1.00 94.19 167 LEU A N 1
ATOM 1286 C CA . LEU A 1 167 ? -7.615 10.295 9.240 1.00 94.19 167 LEU A CA 1
ATOM 1287 C C . LEU A 1 167 ? -7.428 11.432 10.239 1.00 94.19 167 LEU A C 1
ATOM 1289 O O . LEU A 1 167 ? -6.318 11.664 10.713 1.00 94.19 167 LEU A O 1
ATOM 1293 N N . THR A 1 168 ? -8.505 12.134 10.565 1.00 93.56 168 THR A N 1
ATOM 1294 C CA . THR A 1 168 ? -8.511 13.027 11.726 1.00 93.56 168 THR A CA 1
ATOM 1295 C C . THR A 1 168 ? -8.814 12.172 12.943 1.00 93.56 168 THR A C 1
ATOM 1297 O O . THR A 1 168 ? -9.900 11.590 13.020 1.00 93.56 168 THR A O 1
ATOM 1300 N N . THR A 1 169 ? -7.847 12.062 13.851 1.00 92.38 169 THR A N 1
ATOM 1301 C CA . THR A 1 169 ? -7.998 11.314 15.102 1.00 92.38 169 THR A CA 1
ATOM 1302 C C . THR A 1 169 ? -7.860 12.242 16.302 1.00 92.38 169 THR A C 1
ATOM 1304 O O . THR A 1 169 ? -7.263 13.314 16.176 1.00 92.38 169 THR A O 1
ATOM 1307 N N . THR A 1 170 ? -8.368 11.818 17.461 1.00 91.38 170 THR A N 1
ATOM 1308 C CA . THR A 1 170 ? -8.253 12.589 18.714 1.00 91.38 170 THR A CA 1
ATOM 1309 C C . THR A 1 170 ? -6.806 12.856 19.121 1.00 91.38 170 THR A C 1
ATOM 1311 O O . THR A 1 170 ? -6.522 13.852 19.776 1.00 91.38 170 THR A O 1
ATOM 1314 N N . ASP A 1 171 ? -5.890 11.977 18.712 1.00 86.44 171 ASP A N 1
ATOM 1315 C CA . ASP A 1 171 ? -4.479 12.013 19.105 1.00 86.44 171 ASP A CA 1
ATOM 1316 C C . ASP A 1 171 ? -3.613 12.726 18.048 1.00 86.44 171 ASP A C 1
ATOM 1318 O O . ASP A 1 171 ? -2.392 12.811 18.172 1.00 86.44 171 ASP A O 1
ATOM 1322 N N . GLY A 1 172 ? -4.251 13.249 16.996 1.00 86.62 172 GLY A N 1
ATOM 1323 C CA . GLY A 1 172 ? -3.614 13.942 15.885 1.00 86.62 172 GLY A CA 1
ATOM 1324 C C . GLY A 1 172 ? -3.951 13.334 14.521 1.00 86.62 172 GLY A C 1
ATOM 1325 O O . GLY A 1 172 ? -4.524 12.246 14.413 1.00 86.62 172 GLY A O 1
ATOM 1326 N N . PRO A 1 173 ? -3.639 14.040 13.427 1.00 89.06 173 PRO A N 1
ATOM 1327 C CA . PRO A 1 173 ? -3.907 13.535 12.092 1.00 89.06 173 PRO A CA 1
ATOM 1328 C C . PRO A 1 173 ? -2.959 12.393 11.710 1.00 89.06 173 PRO A C 1
ATOM 1330 O O . PRO A 1 173 ? -1.756 12.456 11.953 1.00 89.06 173 PRO A O 1
ATOM 1333 N N . VAL A 1 174 ? -3.493 11.383 11.023 1.00 89.69 174 VAL A N 1
ATOM 1334 C CA . VAL A 1 174 ? -2.722 10.274 10.450 1.00 89.69 174 VAL A CA 1
ATOM 1335 C C . VAL A 1 174 ? -2.980 10.210 8.952 1.00 89.69 174 VAL A C 1
ATOM 1337 O O . VAL A 1 174 ? -4.126 10.146 8.507 1.00 89.69 174 VAL A O 1
ATOM 1340 N N . VAL A 1 175 ? -1.913 10.197 8.155 1.00 91.06 175 VAL A N 1
ATOM 1341 C CA . VAL A 1 175 ? -2.009 10.051 6.699 1.00 91.06 175 VAL A CA 1
ATOM 1342 C C . VAL A 1 175 ? -1.586 8.649 6.306 1.00 91.06 175 VAL A C 1
ATOM 1344 O O . VAL A 1 175 ? -0.445 8.246 6.506 1.00 91.06 175 VAL A O 1
ATOM 1347 N N . LEU A 1 176 ? -2.510 7.907 5.709 1.00 92.06 176 LEU A N 1
ATOM 1348 C CA . LEU A 1 176 ? -2.224 6.611 5.114 1.00 92.06 176 LEU A CA 1
ATOM 1349 C C . LEU A 1 176 ? -1.976 6.800 3.621 1.00 92.06 176 LEU A C 1
ATOM 1351 O O . LEU A 1 176 ? -2.752 7.474 2.946 1.00 92.06 176 LEU A O 1
ATOM 1355 N N . GLN A 1 177 ? -0.938 6.163 3.086 1.00 92.56 177 GLN A N 1
ATOM 1356 C CA . GLN A 1 177 ? -0.669 6.117 1.646 1.00 92.56 177 GLN A CA 1
ATOM 1357 C C . GLN A 1 177 ? -0.846 4.688 1.141 1.00 92.56 177 GLN A C 1
ATOM 1359 O O . GLN A 1 177 ? 0.095 3.890 1.203 1.00 92.56 177 GLN A O 1
ATOM 1364 N N . PRO A 1 178 ? -2.065 4.316 0.708 1.00 92.25 178 PRO A N 1
ATOM 1365 C CA . PRO A 1 178 ? -2.350 2.965 0.266 1.00 92.25 178 PRO A CA 1
ATOM 1366 C C . PRO A 1 178 ? -1.543 2.579 -0.967 1.00 92.25 178 PRO A C 1
ATOM 1368 O O . PRO A 1 178 ? -1.444 3.340 -1.930 1.00 92.25 178 PRO A O 1
ATOM 1371 N N . ARG A 1 179 ? -1.048 1.344 -0.981 1.00 91.56 179 ARG A N 1
ATOM 1372 C CA . ARG A 1 179 ? -0.460 0.707 -2.160 1.00 91.56 179 ARG A CA 1
ATOM 1373 C C . ARG A 1 179 ? -1.515 -0.051 -2.951 1.00 91.56 179 ARG A C 1
ATOM 1375 O O . ARG A 1 179 ? -2.516 -0.531 -2.427 1.00 91.56 179 ARG A O 1
ATOM 1382 N N . SER A 1 180 ? -1.285 -0.136 -4.253 1.00 88.06 180 SER A N 1
ATOM 1383 C CA . SER A 1 180 ? -2.205 -0.724 -5.229 1.00 88.06 180 SER A CA 1
ATOM 1384 C C . SER A 1 180 ? -2.530 -2.190 -4.959 1.00 88.06 180 SER A C 1
ATOM 1386 O O . SER A 1 180 ? -3.636 -2.629 -5.259 1.00 88.06 180 SER A O 1
ATOM 1388 N N . ALA A 1 181 ? -1.603 -2.955 -4.391 1.00 88.19 181 ALA A N 1
ATOM 1389 C CA . ALA A 1 181 ? -1.851 -4.296 -3.881 1.00 88.19 181 ALA A CA 1
ATOM 1390 C C . ALA A 1 181 ? -0.739 -4.705 -2.910 1.00 88.19 181 ALA A C 1
ATOM 1392 O O . ALA A 1 181 ? 0.350 -4.127 -2.914 1.00 88.19 181 ALA A O 1
ATOM 1393 N N . LEU A 1 182 ? -0.994 -5.753 -2.126 1.00 87.12 182 LEU A N 1
ATOM 1394 C CA . LEU A 1 182 ? 0.046 -6.415 -1.343 1.00 87.12 182 LEU A CA 1
ATOM 1395 C C . LEU A 1 182 ? 1.180 -6.877 -2.270 1.00 87.12 182 LEU A C 1
ATOM 1397 O O . LEU A 1 182 ? 0.947 -7.474 -3.319 1.00 87.12 182 LEU A O 1
ATOM 1401 N N . GLY A 1 183 ? 2.416 -6.592 -1.889 1.00 83.94 183 GLY A N 1
ATOM 1402 C CA . GLY A 1 183 ? 3.625 -6.887 -2.648 1.00 83.94 183 GLY A CA 1
ATOM 1403 C C . GLY A 1 183 ? 3.851 -6.020 -3.882 1.00 83.94 183 GLY A C 1
ATOM 1404 O O . GLY A 1 183 ? 4.716 -6.349 -4.692 1.00 83.94 183 GLY A O 1
ATOM 1405 N N . ARG A 1 184 ? 3.096 -4.928 -4.053 1.00 83.75 184 ARG A N 1
ATOM 1406 C CA . ARG A 1 184 ? 3.369 -3.917 -5.081 1.00 83.75 184 ARG A CA 1
ATOM 1407 C C . ARG A 1 184 ? 4.005 -2.680 -4.448 1.00 83.75 184 ARG A C 1
ATOM 1409 O O . ARG A 1 184 ? 3.558 -2.278 -3.375 1.00 83.75 184 ARG A O 1
ATOM 1416 N N . PRO A 1 185 ? 5.004 -2.065 -5.104 1.00 79.69 185 PRO A N 1
ATOM 1417 C CA . PRO A 1 185 ? 5.647 -0.856 -4.593 1.00 79.69 185 PRO A CA 1
ATOM 1418 C C . PRO A 1 185 ? 4.829 0.413 -4.886 1.00 79.69 185 PRO A C 1
ATOM 1420 O O . PRO A 1 185 ? 5.075 1.453 -4.292 1.00 79.69 185 PRO A O 1
ATOM 1423 N N . PHE A 1 186 ? 3.861 0.340 -5.805 1.00 83.88 186 PHE A N 1
ATOM 1424 C CA . PHE A 1 186 ? 3.151 1.511 -6.314 1.00 83.88 186 PHE A CA 1
ATOM 1425 C C . PHE A 1 186 ? 1.930 1.869 -5.474 1.00 83.88 186 PHE A C 1
ATOM 1427 O O . PHE A 1 186 ? 1.113 0.995 -5.160 1.00 83.88 186 PHE A O 1
ATOM 1434 N N . GLU A 1 187 ? 1.786 3.161 -5.197 1.00 88.50 187 GLU A N 1
ATOM 1435 C CA . GLU A 1 187 ? 0.620 3.768 -4.559 1.00 88.50 187 GLU A CA 1
ATOM 1436 C C . GLU A 1 187 ? -0.655 3.629 -5.402 1.00 88.50 187 GLU A C 1
ATOM 1438 O O . GLU A 1 187 ? -0.638 3.374 -6.610 1.00 88.50 187 GLU A O 1
ATOM 1443 N N . VAL A 1 188 ? -1.791 3.758 -4.730 1.00 90.00 188 VAL A N 1
ATOM 1444 C CA . VAL A 1 188 ? -3.113 3.778 -5.346 1.00 90.00 188 VAL A CA 1
ATOM 1445 C C . VAL A 1 188 ? -3.365 5.133 -6.010 1.00 90.00 188 VAL A C 1
ATOM 1447 O O . VAL A 1 188 ? -3.168 6.177 -5.400 1.00 90.00 188 VAL A O 1
ATOM 1450 N N . GLY A 1 189 ? -3.865 5.123 -7.249 1.00 87.38 189 GLY A N 1
ATOM 1451 C CA . GLY A 1 189 ? -4.258 6.352 -7.945 1.00 87.38 189 GLY A CA 1
ATOM 1452 C C . GLY A 1 189 ? -5.540 7.003 -7.384 1.00 87.38 189 GLY A C 1
ATOM 1453 O O . GLY A 1 189 ? -6.337 6.323 -6.733 1.00 87.38 189 GLY A O 1
ATOM 1454 N N . PRO A 1 190 ? -5.814 8.284 -7.705 1.00 87.06 190 PRO A N 1
ATOM 1455 C CA . PRO A 1 190 ? -6.886 9.078 -7.087 1.00 87.06 190 PRO A CA 1
ATOM 1456 C C . PRO A 1 190 ? -8.276 8.422 -7.089 1.00 87.06 190 PRO A C 1
ATOM 1458 O O . PRO A 1 190 ? -8.913 8.332 -6.046 1.00 87.06 190 PRO A O 1
ATOM 1461 N N . ALA A 1 191 ? -8.717 7.873 -8.226 1.00 87.75 191 ALA A N 1
ATOM 1462 C CA . ALA A 1 191 ? -10.035 7.234 -8.338 1.00 87.75 191 ALA A CA 1
ATOM 1463 C C . ALA A 1 191 ? -10.195 6.022 -7.402 1.00 87.75 191 ALA A C 1
ATOM 1465 O O . ALA A 1 191 ? -11.267 5.757 -6.865 1.00 87.75 191 ALA A O 1
ATOM 1466 N N . LYS A 1 192 ? -9.109 5.279 -7.180 1.00 90.69 192 LYS A N 1
ATOM 1467 C CA . LYS A 1 192 ? -9.101 4.117 -6.291 1.00 90.69 192 LYS A CA 1
ATOM 1468 C C . LYS A 1 192 ? -8.972 4.528 -4.816 1.00 90.69 192 LYS A C 1
ATOM 1470 O O . LYS A 1 192 ? -9.443 3.789 -3.955 1.00 90.69 192 LYS A O 1
ATOM 1475 N N . LEU A 1 193 ? -8.407 5.702 -4.511 1.00 92.81 193 LEU A N 1
ATOM 1476 C CA . LEU A 1 193 ? -8.421 6.261 -3.152 1.00 92.81 193 LEU A CA 1
ATOM 1477 C C . LEU A 1 193 ? -9.845 6.600 -2.699 1.00 92.81 193 LEU A C 1
ATOM 1479 O O . LEU A 1 193 ? -10.192 6.322 -1.553 1.00 92.81 193 LEU A O 1
ATOM 1483 N N . ASP A 1 194 ? -10.691 7.116 -3.593 1.00 91.69 194 ASP A N 1
ATOM 1484 C CA . ASP A 1 194 ? -12.110 7.349 -3.297 1.00 91.69 194 ASP A CA 1
ATOM 1485 C C . ASP A 1 194 ? -12.853 6.057 -2.941 1.00 91.69 194 ASP A C 1
ATOM 1487 O O . ASP A 1 194 ? -13.604 6.018 -1.962 1.00 91.69 194 ASP A O 1
ATOM 1491 N N . VAL A 1 195 ? -12.584 4.977 -3.680 1.00 93.31 195 VAL A N 1
ATOM 1492 C CA . VAL A 1 195 ? -13.131 3.646 -3.379 1.00 93.31 195 VAL A CA 1
ATOM 1493 C C . VAL A 1 195 ? -12.674 3.175 -1.998 1.00 93.31 195 VAL A C 1
ATOM 1495 O O . VAL A 1 195 ? -13.499 2.728 -1.204 1.00 93.31 195 VAL A O 1
ATOM 1498 N N . LEU A 1 196 ? -11.386 3.312 -1.664 1.00 93.44 196 LEU A N 1
ATOM 1499 C CA . LEU A 1 196 ? -10.877 2.922 -0.344 1.00 93.44 196 LEU A CA 1
ATOM 1500 C C . LEU A 1 196 ? -11.477 3.761 0.781 1.00 93.44 196 LEU A C 1
ATOM 1502 O O . LEU A 1 196 ? -11.845 3.207 1.812 1.00 93.44 196 LEU A O 1
ATOM 1506 N N . ARG A 1 197 ? -11.631 5.073 0.582 1.00 94.94 197 ARG A N 1
ATOM 1507 C CA . ARG A 1 197 ? -12.312 5.953 1.538 1.00 94.94 197 ARG A CA 1
ATOM 1508 C C . ARG A 1 197 ? -13.746 5.488 1.788 1.00 94.94 197 ARG A C 1
ATOM 1510 O O . ARG A 1 197 ? -14.164 5.424 2.940 1.00 94.94 197 ARG A O 1
ATOM 1517 N N . SER A 1 198 ? -14.485 5.154 0.729 1.00 92.88 198 SER A N 1
ATOM 1518 C CA . SER A 1 198 ? -15.850 4.629 0.842 1.00 92.88 198 SER A CA 1
ATOM 1519 C C . SER A 1 198 ? -15.881 3.304 1.612 1.00 92.88 198 SER A C 1
ATOM 1521 O O . SER A 1 198 ? -16.665 3.170 2.549 1.00 92.88 198 SER A O 1
ATOM 1523 N N . VAL A 1 199 ? -14.967 2.377 1.301 1.00 92.62 199 VAL A N 1
ATOM 1524 C CA . VAL A 1 199 ? -14.843 1.095 2.013 1.00 92.62 199 VAL A CA 1
ATOM 1525 C C . VAL A 1 199 ? -14.537 1.311 3.496 1.00 92.62 199 VAL A C 1
ATOM 1527 O O . VAL A 1 199 ? -15.233 0.750 4.335 1.00 92.62 199 VAL A O 1
ATOM 1530 N N . LEU A 1 200 ? -13.559 2.154 3.841 1.00 92.94 200 LEU A N 1
ATOM 1531 C CA . LEU A 1 200 ? -13.219 2.433 5.240 1.00 92.94 200 LEU A CA 1
ATOM 1532 C C . LEU A 1 200 ? -14.384 3.067 6.003 1.00 92.94 200 LEU A C 1
ATOM 1534 O O . LEU A 1 200 ? -14.654 2.662 7.128 1.00 92.94 200 LEU A O 1
ATOM 1538 N N . ARG A 1 201 ? -15.104 4.012 5.387 1.00 93.44 201 ARG A N 1
ATOM 1539 C CA . ARG A 1 201 ? -16.304 4.608 5.992 1.00 93.44 201 ARG A CA 1
ATOM 1540 C C . ARG A 1 201 ? -17.412 3.574 6.203 1.00 93.44 201 ARG A C 1
ATOM 1542 O O . ARG A 1 201 ? -18.071 3.631 7.227 1.00 93.44 201 ARG A O 1
ATOM 1549 N N . SER A 1 202 ? -17.587 2.625 5.279 1.00 91.44 202 SER A N 1
ATOM 1550 C CA . SER A 1 202 ? -18.579 1.545 5.419 1.00 91.44 202 SER A CA 1
ATOM 1551 C C . SER A 1 202 ? -18.202 0.475 6.447 1.00 91.44 202 SER A C 1
ATOM 1553 O O . SER A 1 202 ? -19.066 -0.267 6.899 1.00 91.44 202 SER A O 1
ATOM 1555 N N . SER A 1 203 ? -16.915 0.372 6.793 1.00 88.38 203 SER A N 1
ATOM 1556 C CA . SER A 1 203 ? -16.414 -0.562 7.806 1.00 88.38 203 SER A CA 1
ATOM 1557 C C . SER A 1 203 ? -16.489 -0.001 9.226 1.00 88.38 203 SER A C 1
ATOM 1559 O O . SER A 1 203 ? -16.272 -0.755 10.175 1.00 88.38 203 SER A O 1
ATOM 1561 N N . ARG A 1 204 ? -16.754 1.303 9.373 1.00 86.31 204 ARG A N 1
ATOM 1562 C CA . ARG A 1 204 ? -16.982 1.941 10.668 1.00 86.31 204 ARG A CA 1
ATOM 1563 C C . ARG A 1 204 ? -18.374 1.526 11.178 1.00 86.31 204 ARG A C 1
ATOM 1565 O O . ARG A 1 204 ? -19.325 1.664 10.408 1.00 86.31 204 ARG A O 1
ATOM 1572 N N . PRO A 1 205 ? -18.482 0.994 12.407 1.00 81.44 205 PRO A N 1
ATOM 1573 C CA . PRO A 1 205 ? -19.762 0.634 13.009 1.00 81.44 205 PRO A CA 1
ATOM 1574 C C . PRO A 1 205 ? -20.629 1.856 13.329 1.00 81.44 205 PRO A C 1
ATOM 1576 O O . PRO A 1 205 ? -20.068 2.970 13.474 1.00 81.44 205 PRO A O 1
#